Protein 3SNG (pdb70)

Foldseek 3Di:
DPLLLLLLLQVLLQVLADDLLLVVLQVLDDPVVVSRLSVCLCVLVVCCPPPVNVLLVQALAWADAPPPLFDDQQVIAADPVRHHLSYLLSLLVVLLVLLLCVQVDDPDPVRRNSVSLSSNSNSLSSLLQLLRLEHDVCSSFQVQWEAEVHHTDTLSCCSVPVLLQVCCVVPPVSDSVVVSVVLVVCCVPRDNVVCQVVLLPQDPSSSNSNVSNSVSSNCCVVQRPPPDHGHYYDYDVSSVVCSVVSSVSSNSSNSNSNSSSNVSSDD

Solvent-accessible surface area: 12814 Å² total; per-residue (Å²): 3,24,112,10,0,0,21,0,0,0,83,1,0,38,62,58,25,63,129,97,0,21,101,3,0,116,124,26,16,43,154,153,11,134,28,51,0,3,60,15,0,30,43,0,34,105,1,62,150,132,186,138,12,136,111,0,41,26,4,0,61,3,45,0,45,72,158,45,40,63,20,67,37,151,95,6,3,75,27,163,164,54,84,159,56,44,2,0,0,5,2,0,44,66,7,8,75,22,0,47,56,67,136,131,44,58,134,68,233,220,83,71,22,40,39,0,0,4,1,0,0,0,0,0,0,0,0,0,0,0,1,11,0,1,6,68,88,22,47,6,0,69,72,29,81,3,98,2,66,220,95,146,15,32,0,18,65,0,0,15,72,14,0,0,68,22,0,1,134,89,133,39,92,151,53,29,78,86,5,12,102,68,4,54,34,60,8,90,124,28,124,18,45,124,54,33,78,77,13,98,153,16,64,110,43,89,44,2,0,56,102,1,0,54,28,0,0,75,28,0,24,138,68,0,18,133,71,24,126,70,60,112,72,20,37,85,130,11,6,83,41,30,29,68,30,0,17,73,2,0,0,9,0,0,0,7,0,3,28,6,0,34,103,16,3,10,147

Radius of gyration: 17.81 Å; Cα contacts (8 Å, |Δi|>4): 423; chains: 1; bounding box: 47×35×49 Å

B-factor: mean 38.71, std 15.41, range [14.49, 93.36]

Organism: Solanum lycopersicum (NCBI:txid4081)

CATH classification: 1.10.575.10

Secondary structure (DSSP, 8-state):
--HHHHHHHHHHHHTT--HHHHHHHHHHS-GGGTT-GGGTTTHHHHHTTSGGGGGGGGGG---B-TTT----HHHH-B-TT--BT-SHHHHHHHHHHHHTTTTT----TT--HHHHHHHHHHHHHHHHSGGGG-BTTTTTTTT-EEEETTEEEEHHHIIIIIHHHHHHHHHHTT-HHHHHHHHHHHHHTSTTTTTHHHHH---SHHHHHHHHHHHHHHHIIIIISTT--TT-EE-HHHHHHHHHHHHHHHHHHHHHHHHHHHH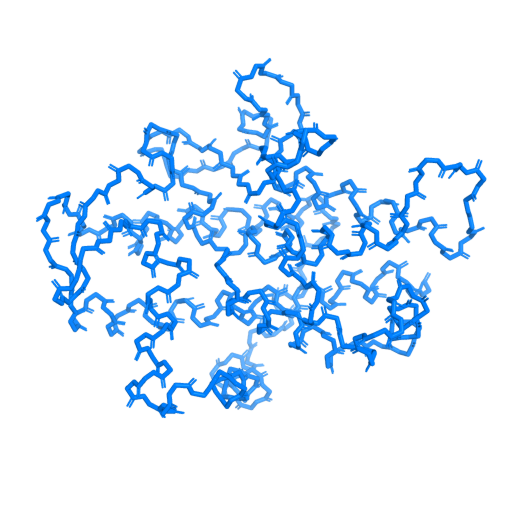HH--

InterPro domains:
  IPR003154 S1/P1 nuclease [PF02265] (26-290)
  IPR003154 S1/P1 nuclease [PTHR33146] (11-295)
  IPR003154 S1/P1 nuclease [cd11010] (26-290)
  IPR008947 Phospholipase C/P1 nuclease domain superfamily [G3DSA:1.10.575.10] (26-302)
  IPR008947 Phospholipase C/P1 nuclease domain superfamily [SSF48537] (26-288)

Structure (mmCIF, N/CA/C/O backbone):
data_3SNG
#
_entry.id   3SNG
#
_cell.length_a   101.031
_cell.length_b   101.031
_cell.length_c   71.529
_cell.angle_alpha   90.00
_cell.angle_beta   90.00
_cell.angle_gamma   120.00
#
_symmetry.space_group_name_H-M   'P 31 2 1'
#
loop_
_entity.id
_entity.type
_entity.pdbx_description
1 polymer nuclease
2 branched beta-D-mannopyranose-(1-4)-2-acetamido-2-deoxy-beta-D-glucopyranose-(1-4)-2-acetamido-2-deoxy-beta-D-glucopyranose
3 branched alpha-D-mannopyranose-(1-6)-beta-D-mannopyranose-(1-4)-2-acetamido-2-deoxy-beta-D-glucopyranose-(1-4)-2-acetamido-2-deoxy-beta-D-glucopyranose
4 non-polymer 'ZINC ION'
5 non-polymer 'SULFATE ION'
6 non-polymer 'CHLORIDE ION'
7 non-polymer 2-[BIS-(2-HYDROXY-ETHYL)-AMINO]-2-HYDROXYMETHYL-PROPANE-1,3-DIOL
8 water water
#
loop_
_atom_site.group_PDB
_atom_site.id
_atom_site.type_symbol
_atom_site.label_atom_id
_atom_site.label_alt_id
_atom_site.label_comp_id
_atom_site.label_asym_id
_atom_site.label_entity_id
_atom_site.label_seq_id
_atom_site.pdbx_P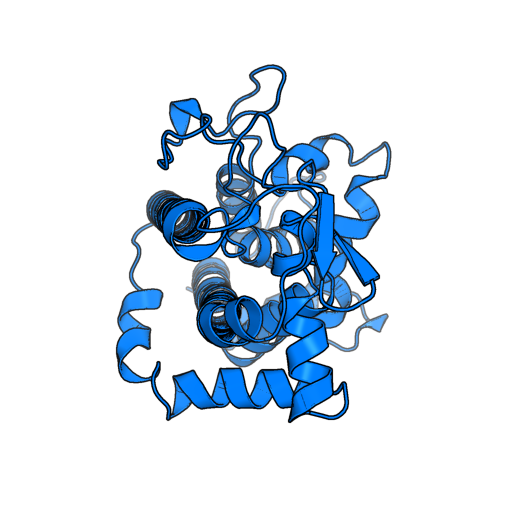DB_ins_code
_atom_site.Cartn_x
_atom_site.Cartn_y
_atom_site.Cartn_z
_atom_site.occupancy
_atom_site.B_iso_or_equiv
_atom_site.auth_seq_id
_atom_site.auth_comp_id
_atom_site.auth_asym_id
_atom_site.auth_atom_id
_atom_site.pdbx_PDB_model_num
ATOM 1 N N . TRP A 1 1 ? -35.171 -20.077 -9.922 1.00 22.45 26 TRP A N 1
ATOM 2 C CA . TRP A 1 1 ? -33.966 -20.913 -9.815 1.00 26.71 26 TRP A CA 1
ATOM 3 C C . TRP A 1 1 ? -34.323 -22.387 -9.939 1.00 28.64 26 TRP A C 1
ATOM 4 O O . TRP A 1 1 ? -35.468 -22.805 -9.689 1.00 23.06 26 TRP A O 1
ATOM 15 N N . SER A 1 2 ? -33.319 -23.171 -10.289 1.00 28.18 27 SER A N 1
ATOM 16 C CA . SER A 1 2 ? -33.382 -24.626 -10.086 1.00 29.37 27 SER A CA 1
ATOM 17 C C . SER A 1 2 ? -33.032 -24.909 -8.628 1.00 30.37 27 SER A C 1
ATOM 18 O O . SER A 1 2 ? -32.934 -23.991 -7.803 1.00 27.47 27 SER A O 1
ATOM 21 N N . LYS A 1 3 ? -32.849 -26.180 -8.310 1.00 30.02 28 LYS A N 1
ATOM 22 C CA . LYS A 1 3 ? -32.782 -26.632 -6.933 1.00 30.84 28 LYS A CA 1
ATOM 23 C C . LYS A 1 3 ? -31.745 -25.900 -6.105 1.00 25.86 28 LYS A C 1
ATOM 24 O O . LYS A 1 3 ? -32.048 -25.415 -4.994 1.00 29.99 28 LYS A O 1
ATOM 30 N N . GLU A 1 4 ? -30.541 -25.711 -6.645 1.00 28.74 29 GLU A N 1
ATOM 31 C CA . GLU A 1 4 ? -29.475 -25.147 -5.831 1.00 29.08 29 GLU A CA 1
ATOM 32 C C . GLU A 1 4 ? -29.750 -23.696 -5.381 1.00 27.35 29 GLU A C 1
ATOM 33 O O . GLU A 1 4 ? -29.489 -23.309 -4.230 1.00 26.42 29 GLU A O 1
ATOM 39 N N . GLY A 1 5 ? -30.254 -22.866 -6.275 1.00 28.50 30 GLY A N 1
ATOM 40 C CA . GLY A 1 5 ? -30.534 -21.473 -5.880 1.00 25.14 30 GLY A CA 1
ATOM 41 C C . GLY A 1 5 ? -31.572 -21.372 -4.773 1.00 20.14 30 GLY A C 1
ATOM 42 O O . GLY A 1 5 ? -31.457 -20.552 -3.882 1.00 26.07 30 GLY A O 1
ATOM 43 N N . HIS A 1 6 ? -32.606 -22.201 -4.859 1.00 23.29 31 HIS A N 1
ATOM 44 C CA . HIS A 1 6 ? -33.660 -22.238 -3.831 1.00 23.33 31 HIS A CA 1
ATOM 45 C C . HIS A 1 6 ? -33.136 -22.743 -2.500 1.00 24.71 31 HIS A C 1
ATOM 46 O O . HIS A 1 6 ? -33.444 -22.162 -1.432 1.00 23.29 31 HIS A O 1
ATOM 53 N N . VAL A 1 7 ? -32.327 -23.810 -2.550 1.00 28.40 32 VAL A N 1
ATOM 54 C CA . VAL A 1 7 ? -31.736 -24.371 -1.307 1.00 28.18 32 VAL A CA 1
ATOM 55 C C . VAL A 1 7 ? -30.885 -23.334 -0.639 1.00 25.12 32 VAL A C 1
ATOM 56 O O . VAL A 1 7 ? -31.044 -23.062 0.560 1.00 26.57 32 VAL A O 1
ATOM 60 N N . MET A 1 8 ? -30.063 -22.638 -1.413 1.00 28.21 33 MET A N 1
ATOM 61 C CA . MET A 1 8 ? -29.192 -21.628 -0.784 1.00 29.91 33 MET A CA 1
ATOM 62 C C . MET A 1 8 ? -29.984 -20.447 -0.246 1.00 30.12 33 MET A C 1
ATOM 63 O O . MET A 1 8 ? -29.710 -19.963 0.867 1.00 28.22 33 MET A O 1
ATOM 68 N N . THR A 1 9 ? -30.959 -19.986 -1.036 1.00 25.54 34 THR A N 1
ATOM 69 C CA . THR A 1 9 ? -31.819 -18.853 -0.627 1.00 26.70 34 THR A CA 1
ATOM 70 C C . THR A 1 9 ? -32.541 -19.161 0.691 1.00 24.71 34 THR A C 1
ATOM 71 O O . THR A 1 9 ? -32.549 -18.359 1.610 1.00 23.39 34 THR A O 1
ATOM 75 N N . CYS A 1 10 ? -33.108 -20.356 0.782 1.00 25.35 35 CYS A N 1
ATOM 76 C CA . CYS A 1 10 ? -33.795 -20.754 1.996 1.00 28.23 35 CYS A CA 1
ATOM 77 C C . CYS A 1 10 ? -32.930 -21.019 3.228 1.00 29.39 35 CYS A C 1
ATOM 78 O O . CYS A 1 10 ? -33.358 -20.696 4.341 1.00 27.96 35 CYS A O 1
ATOM 81 N N . ARG A 1 11 ? -31.745 -21.591 3.038 1.00 31.45 36 ARG A N 1
ATOM 82 C CA . ARG A 1 11 ? -30.791 -21.780 4.142 1.00 34.36 36 ARG A CA 1
ATOM 83 C C . ARG A 1 11 ? -30.277 -20.453 4.658 1.00 32.70 36 ARG A C 1
ATOM 84 O O . ARG A 1 11 ? -30.210 -20.251 5.847 1.00 31.91 36 ARG A O 1
ATOM 92 N N . ILE A 1 12 ? -29.904 -19.537 3.764 1.00 30.83 37 ILE A N 1
ATOM 93 C CA . ILE A 1 12 ? -29.565 -18.160 4.192 1.00 25.58 37 ILE A CA 1
ATOM 94 C C . ILE A 1 12 ? -30.697 -17.559 4.977 1.00 27.20 37 ILE A C 1
ATOM 95 O O . ILE A 1 12 ? -30.500 -17.013 6.067 1.00 27.79 37 ILE A O 1
ATOM 100 N N . ALA A 1 13 ? -31.925 -17.709 4.482 1.00 25.86 38 ALA A N 1
ATOM 101 C CA . ALA A 1 13 ? -33.060 -17.120 5.208 1.00 22.65 38 ALA A CA 1
ATOM 102 C C . ALA A 1 13 ? -33.260 -17.808 6.576 1.00 26.53 38 ALA A C 1
ATOM 103 O O . ALA A 1 13 ? -33.531 -17.147 7.603 1.00 24.34 38 ALA A O 1
ATOM 105 N N . GLN A 1 14 ? -33.149 -19.132 6.612 1.00 29.74 39 GLN A N 1
ATOM 106 C CA . GLN A 1 14 ? -33.481 -19.811 7.871 1.00 29.58 39 GLN A CA 1
ATOM 107 C C . GLN A 1 14 ? -32.484 -19.342 8.955 1.00 29.70 39 GLN A C 1
ATOM 108 O O . GLN A 1 14 ? -32.892 -19.015 10.048 1.00 33.26 39 GLN A O 1
ATOM 114 N N . GLY A 1 15 ? -31.216 -19.185 8.604 1.00 34.87 40 GLY A N 1
ATOM 115 C CA . GLY A 1 15 ? -30.195 -18.760 9.575 1.00 35.95 40 GLY A CA 1
ATOM 116 C C . GLY A 1 15 ? -30.331 -17.338 10.069 1.00 40.47 40 GLY A C 1
ATOM 117 O O . GLY A 1 15 ? -29.626 -16.931 10.983 1.00 45.51 40 GLY A O 1
ATOM 118 N N . LEU A 1 16 ? -31.235 -16.562 9.482 1.00 40.80 41 LEU A N 1
ATOM 119 C CA . LEU A 1 16 ? -31.410 -15.177 9.891 1.00 36.08 41 LEU A CA 1
ATOM 120 C C . LEU A 1 16 ? -32.752 -14.926 10.548 1.00 31.11 41 LEU A C 1
ATOM 121 O O . LEU A 1 16 ? -33.094 -13.787 10.792 1.00 31.44 41 LEU A O 1
ATOM 126 N N . LEU A 1 17 ? -33.514 -15.969 10.839 1.00 30.99 42 LEU A N 1
ATOM 127 C CA . LEU A 1 17 ? -34.838 -15.782 11.441 1.00 33.06 42 LEU A CA 1
ATOM 128 C C . LEU A 1 17 ? -34.702 -15.418 12.917 1.00 42.47 42 LEU A C 1
ATOM 129 O O . LEU A 1 17 ? -33.757 -15.849 13.576 1.00 38.20 42 LEU A O 1
ATOM 134 N N . ASN A 1 18 ? -35.650 -14.631 13.413 1.00 41.24 43 ASN A N 1
ATOM 135 C CA . ASN A 1 18 ? -35.765 -14.366 14.832 1.00 48.38 43 ASN A CA 1
ATOM 136 C C . ASN A 1 18 ? -36.457 -15.542 15.516 1.00 51.52 43 ASN A C 1
ATOM 137 O O . ASN A 1 18 ? -36.834 -16.523 14.854 1.00 41.67 43 ASN A O 1
ATOM 142 N N . ASP A 1 19 ? -36.616 -15.449 16.834 1.00 51.22 44 ASP A N 1
ATOM 143 C CA . ASP A 1 19 ? -37.145 -16.571 17.627 1.00 43.08 44 ASP A CA 1
ATOM 144 C C . ASP A 1 19 ? -38.577 -16.910 17.261 1.00 35.39 44 ASP A C 1
ATOM 145 O O . ASP A 1 19 ? -38.904 -18.059 17.111 1.00 37.34 44 ASP A O 1
ATOM 150 N N . GLU A 1 20 ? -39.456 -15.943 17.110 1.00 37.60 45 GLU A N 1
ATOM 151 C CA . GLU A 1 20 ? -40.826 -16.337 16.775 1.00 42.71 45 GLU A CA 1
ATOM 152 C C . GLU A 1 20 ? -40.940 -16.933 15.337 1.00 39.31 45 GLU A C 1
ATOM 153 O O . GLU A 1 20 ? -41.717 -17.863 15.112 1.00 38.59 45 GLU A O 1
ATOM 159 N N . ALA A 1 21 ? -40.146 -16.419 14.399 1.00 34.25 46 ALA A N 1
ATOM 160 C CA . ALA A 1 21 ? -40.132 -16.912 13.001 1.00 35.63 46 ALA A CA 1
ATOM 161 C C . ALA A 1 21 ? -39.583 -18.320 12.939 1.00 30.83 46 ALA A C 1
ATOM 162 O O . ALA A 1 21 ? -40.149 -19.201 12.294 1.00 29.48 46 ALA A O 1
ATOM 164 N N . ALA A 1 22 ? -38.462 -18.521 13.614 1.00 31.09 47 ALA A N 1
ATOM 165 C CA . ALA A 1 22 ? -37.818 -19.825 13.659 1.00 33.35 47 ALA A CA 1
ATOM 166 C C . ALA A 1 22 ? -38.772 -20.860 14.203 1.00 33.09 47 ALA A C 1
ATOM 167 O O . ALA A 1 22 ? -38.857 -21.971 13.681 1.00 29.81 47 ALA A O 1
ATOM 169 N N . HIS A 1 23 ? -39.501 -20.496 15.251 1.00 35.69 48 HIS A N 1
ATOM 170 C CA . HIS A 1 23 ? -40.393 -21.442 15.889 1.00 38.73 48 HIS A CA 1
ATOM 171 C C . HIS A 1 23 ? -41.571 -21.750 14.972 1.00 33.78 48 HIS A C 1
ATOM 172 O O . HIS A 1 23 ? -41.942 -22.903 14.841 1.00 32.99 48 HIS A O 1
ATOM 179 N N . ALA A 1 24 ? -42.154 -20.731 14.339 1.00 30.03 49 ALA A N 1
ATOM 180 C CA . ALA A 1 24 ? -43.316 -20.950 13.447 1.00 29.40 49 ALA A CA 1
ATOM 181 C C . ALA A 1 24 ? -42.906 -21.828 12.274 1.00 27.46 49 ALA A C 1
ATOM 182 O O . ALA A 1 24 ? -43.615 -22.778 11.901 1.00 27.34 49 ALA A O 1
ATOM 184 N N . VAL A 1 25 ? -41.745 -21.526 11.704 1.00 25.89 50 VAL A N 1
ATOM 185 C CA . VAL A 1 25 ? -41.269 -22.276 10.562 1.00 26.91 50 VAL A CA 1
ATOM 186 C C . VAL A 1 25 ? -41.114 -23.722 10.984 1.00 33.11 50 VAL A C 1
ATOM 187 O O . VAL A 1 25 ? -41.584 -24.617 10.279 1.00 30.44 50 VAL A O 1
ATOM 191 N N . LYS A 1 26 ? -40.538 -23.961 12.171 1.00 35.33 51 LYS A N 1
ATOM 192 C CA . LYS A 1 26 ? -40.431 -25.335 12.691 1.00 37.90 51 LYS A CA 1
ATOM 193 C C . LYS A 1 26 ? -41.774 -26.059 12.908 1.00 36.86 51 LYS A C 1
ATOM 194 O O . LYS A 1 26 ? -41.887 -27.267 12.621 1.00 30.62 51 LYS A O 1
ATOM 200 N N . MET A 1 27 ? -42.787 -25.346 13.391 1.00 28.95 52 MET A N 1
ATOM 201 C CA . MET A 1 27 ? -44.085 -25.985 13.632 1.00 28.65 52 MET A CA 1
ATOM 202 C C . MET A 1 27 ? -44.778 -26.333 12.301 1.00 28.39 52 MET A C 1
ATOM 203 O O . MET A 1 27 ? -45.516 -27.330 12.220 1.00 28.89 52 MET A O 1
ATOM 208 N N . LEU A 1 28 ? -44.498 -25.547 11.253 1.00 27.91 53 LEU A N 1
ATOM 209 C CA . LEU A 1 28 ? -45.156 -25.697 9.934 1.00 27.07 53 LEU A CA 1
ATOM 210 C C . LEU A 1 28 ? -44.569 -26.768 9.016 1.00 28.33 53 LEU A C 1
ATOM 211 O O . LEU A 1 28 ? -45.248 -27.242 8.117 1.00 30.69 53 LEU A O 1
ATOM 216 N N . LEU A 1 29 ? -43.332 -27.170 9.270 1.00 29.07 54 LEU A N 1
ATOM 217 C CA . LEU A 1 29 ? -42.642 -28.146 8.434 1.00 28.66 54 LEU A CA 1
ATOM 218 C C . LEU A 1 29 ? -42.960 -29.592 8.838 1.00 33.76 54 LEU A C 1
ATOM 219 O O . LEU A 1 29 ? -43.203 -29.866 10.028 1.00 31.56 54 LEU A O 1
ATOM 224 N N . PRO A 1 30 ? -42.979 -30.516 7.858 1.00 32.31 55 PRO A N 1
ATOM 225 C CA . PRO A 1 30 ? -43.163 -31.919 8.228 1.00 37.37 55 PRO A CA 1
ATOM 226 C C . PRO A 1 30 ? -41.933 -32.494 8.933 1.00 44.54 55 PRO A C 1
ATOM 227 O O . PRO A 1 30 ? -40.811 -32.004 8.780 1.00 37.00 55 PRO A O 1
ATOM 231 N N . GLU A 1 31 ? -42.152 -33.532 9.726 1.00 44.34 56 GLU A N 1
ATOM 232 C CA . GLU A 1 31 ? -41.089 -34.070 10.561 1.00 42.65 56 GLU A CA 1
ATOM 233 C C . GLU A 1 31 ? -39.942 -34.631 9.734 1.00 36.12 56 GLU A C 1
ATOM 234 O O . GLU A 1 31 ? -38.798 -34.555 10.156 1.00 37.16 56 GLU A O 1
ATOM 240 N N . TYR A 1 32 ? -40.222 -35.169 8.556 1.00 35.87 57 TYR A N 1
ATOM 241 C CA . TYR A 1 32 ? -39.159 -35.796 7.773 1.00 44.97 57 TYR A CA 1
ATOM 242 C C . TYR A 1 32 ? -37.997 -34.889 7.351 1.00 48.54 57 TYR A C 1
ATOM 243 O O . TYR A 1 32 ? -36.947 -35.410 7.011 1.00 50.91 57 TYR A O 1
ATOM 252 N N . VAL A 1 33 ? -38.155 -33.560 7.376 1.00 43.50 58 VAL A N 1
ATOM 253 C CA . VAL A 1 33 ? -37.068 -32.668 6.929 1.00 38.30 58 VAL A CA 1
ATOM 254 C C . VAL A 1 33 ? -36.258 -32.183 8.092 1.00 42.84 58 VAL A C 1
ATOM 255 O O . VAL A 1 33 ? -35.391 -31.325 7.927 1.00 46.03 58 VAL A O 1
ATOM 259 N N . ASN A 1 34 ? -36.551 -32.702 9.290 1.00 46.80 59 ASN A N 1
ATOM 260 C CA . ASN A 1 34 ? -35.769 -32.357 10.485 1.00 42.32 59 ASN A CA 1
ATOM 261 C C . ASN A 1 34 ? -35.533 -30.867 10.648 1.00 43.48 59 ASN A C 1
ATOM 262 O O . ASN A 1 34 ? -34.403 -30.436 10.907 1.00 40.09 59 ASN A O 1
ATOM 267 N N . GLY A 1 35 ? -36.597 -30.074 10.515 1.00 39.61 60 GLY A N 1
ATOM 268 C CA . GLY A 1 35 ? -36.516 -28.629 10.733 1.00 38.55 60 GLY A CA 1
ATOM 269 C C . GLY A 1 35 ? -35.868 -27.796 9.623 1.00 33.69 60 GLY A C 1
ATOM 270 O O . GLY A 1 35 ? -35.673 -26.598 9.791 1.00 37.98 60 GLY A O 1
ATOM 271 N N . ASP A 1 36 ? -35.544 -28.418 8.497 1.00 34.23 61 ASP A N 1
ATOM 272 C CA . ASP A 1 36 ? -34.782 -27.762 7.441 1.00 34.65 61 ASP A CA 1
ATOM 273 C C . ASP A 1 36 ? -35.703 -27.228 6.322 1.00 30.09 61 ASP A C 1
ATOM 274 O O . ASP A 1 36 ? -36.196 -27.984 5.489 1.00 27.36 61 ASP A O 1
ATOM 279 N N . LEU A 1 37 ? -35.942 -25.927 6.318 1.00 29.27 62 LEU A N 1
ATOM 280 C CA . LEU A 1 37 ? -36.811 -25.315 5.286 1.00 29.44 62 LEU A CA 1
ATOM 281 C C . LEU A 1 37 ? -36.291 -25.611 3.882 1.00 28.08 62 LEU A C 1
ATOM 282 O O . LEU A 1 37 ? -37.055 -25.926 2.951 1.00 29.92 62 LEU A O 1
ATOM 287 N N . SER A 1 38 ? -34.976 -25.529 3.737 1.00 30.33 63 SER A N 1
ATOM 288 C CA . SER A 1 38 ? -34.314 -25.678 2.443 1.00 32.83 63 SER A CA 1
ATOM 289 C C . SER A 1 38 ? -34.550 -27.044 1.800 1.00 37.54 63 SER A C 1
ATOM 290 O O . SER A 1 38 ? -34.399 -27.197 0.591 1.00 36.04 63 SER A O 1
ATOM 293 N N . ALA A 1 39 ? -34.920 -28.046 2.594 1.00 35.59 64 ALA A N 1
ATOM 294 C CA . ALA A 1 39 ? -35.196 -29.366 2.045 1.00 33.53 64 ALA A CA 1
ATOM 295 C C . ALA A 1 39 ? -36.544 -29.416 1.322 1.00 32.07 64 ALA A C 1
ATOM 296 O O . ALA A 1 39 ? -36.828 -30.388 0.628 1.00 30.28 64 ALA A O 1
ATOM 298 N N . LEU A 1 40 ? -37.383 -28.391 1.494 1.00 29.18 65 LEU A N 1
ATOM 299 C CA . LEU A 1 40 ? -38.696 -28.358 0.848 1.00 28.88 65 LEU A CA 1
ATOM 300 C C . LEU A 1 40 ? -38.918 -27.163 -0.113 1.00 28.10 65 LEU A C 1
ATOM 301 O O . LEU A 1 40 ? -39.963 -27.086 -0.754 1.00 27.37 65 LEU A O 1
ATOM 306 N N . CYS A 1 41 ? -37.929 -26.279 -0.244 1.00 30.49 66 CYS A N 1
ATOM 307 C CA . CYS A 1 41 ? -38.093 -25.028 -0.990 1.00 35.09 66 CYS A CA 1
ATOM 308 C C . CYS A 1 41 ? -38.226 -25.273 -2.486 1.00 32.59 66 CYS A C 1
ATOM 309 O O . CYS A 1 41 ? -38.667 -24.384 -3.232 1.00 34.60 66 CYS A O 1
ATOM 314 N N . VAL A 1 42 ? -37.903 -26.484 -2.919 1.00 25.57 67 VAL A N 1
ATOM 315 C CA . VAL A 1 42 ? -38.104 -26.885 -4.285 1.00 25.05 67 VAL A CA 1
ATOM 316 C C . VAL A 1 42 ? -39.524 -27.347 -4.524 1.00 24.94 67 VAL A C 1
ATOM 317 O O . VAL A 1 42 ? -39.936 -27.452 -5.665 1.00 24.93 67 VAL A O 1
ATOM 321 N N . TRP A 1 43 ? -40.295 -27.603 -3.455 1.00 25.01 68 TRP A N 1
ATOM 322 C CA . TRP A 1 43 ? -41.605 -28.244 -3.599 1.00 24.21 68 TRP A CA 1
ATOM 323 C C . TRP A 1 43 ? -42.519 -27.535 -4.631 1.00 21.91 68 TRP A C 1
ATOM 324 O O . TRP A 1 43 ? -43.173 -28.180 -5.447 1.00 21.38 68 TRP A O 1
ATOM 335 N N . PRO A 1 44 ? -42.509 -26.207 -4.673 1.00 20.54 69 PRO A N 1
ATOM 336 C CA . PRO A 1 44 ? -43.367 -25.629 -5.700 1.00 20.89 69 PRO A CA 1
ATOM 337 C C . PRO A 1 44 ? -42.999 -25.984 -7.164 1.00 21.15 69 PRO A C 1
ATOM 338 O O . PRO A 1 44 ? -43.874 -26.033 -8.016 1.00 23.42 69 PRO A O 1
ATOM 342 N N . ASP A 1 45 ? -41.728 -26.222 -7.456 1.00 21.10 70 ASP A N 1
ATOM 343 C CA . ASP A 1 45 ? -41.328 -26.690 -8.773 1.00 24.07 70 ASP A CA 1
ATOM 344 C C . ASP A 1 45 ? -41.774 -28.145 -9.092 1.00 29.04 70 ASP A C 1
ATOM 345 O O . ASP A 1 45 ? -41.856 -28.537 -10.256 1.00 30.54 70 ASP A O 1
ATOM 350 N N . GLN A 1 46 ? -42.059 -28.925 -8.059 1.00 27.03 71 GLN A N 1
ATOM 351 C CA . GLN A 1 46 ? -42.514 -30.290 -8.204 1.00 29.17 71 GLN A CA 1
ATOM 352 C C . GLN A 1 46 ? -43.996 -30.221 -8.483 1.00 31.70 71 GLN A C 1
ATOM 353 O O . GLN A 1 46 ? -44.455 -30.729 -9.487 1.00 31.78 71 GLN A O 1
ATOM 359 N N . VAL A 1 47 ? -44.750 -29.477 -7.668 1.00 29.77 72 VAL A N 1
ATOM 360 C CA . VAL A 1 47 ? -46.199 -29.527 -7.786 1.00 27.59 72 VAL A CA 1
ATOM 361 C C . VAL A 1 47 ? -46.763 -28.620 -8.863 1.00 28.79 72 VAL A C 1
ATOM 362 O O . VAL A 1 47 ? -47.940 -28.728 -9.195 1.00 27.90 72 VAL A O 1
ATOM 366 N N . ARG A 1 48 ? -45.970 -27.729 -9.437 1.00 23.99 73 ARG A N 1
ATOM 367 C CA . ARG A 1 48 ? -46.520 -26.927 -10.531 1.00 27.49 73 ARG A CA 1
ATOM 368 C C . ARG A 1 48 ? -47.013 -27.784 -11.721 1.00 27.54 73 ARG A C 1
ATOM 369 O O . ARG A 1 48 ? -47.828 -27.339 -12.523 1.00 28.44 73 ARG A O 1
ATOM 377 N N . HIS A 1 49 ? -46.522 -29.009 -11.823 1.00 26.43 74 HIS A N 1
ATOM 378 C CA . HIS A 1 49 ? -46.960 -29.936 -12.878 1.00 31.12 74 HIS A CA 1
ATOM 379 C C . HIS A 1 49 ? -48.224 -30.716 -12.563 1.00 35.15 74 HIS A C 1
ATOM 380 O O . HIS A 1 49 ? -48.775 -31.375 -13.447 1.00 32.37 74 HIS A O 1
ATOM 387 N N . TRP A 1 50 ? -48.701 -30.630 -11.321 1.00 32.21 75 TRP A N 1
ATOM 388 C CA . TRP A 1 50 ? -49.877 -31.382 -10.895 1.00 31.77 75 TRP A CA 1
ATOM 389 C C . TRP A 1 50 ? -51.141 -30.664 -11.275 1.00 35.39 75 TRP A C 1
ATOM 390 O O . TRP A 1 50 ? -51.262 -29.426 -11.158 1.00 33.40 75 TRP A O 1
ATOM 401 N N . TYR A 1 51 ? -52.125 -31.449 -11.676 1.00 34.26 76 TYR A N 1
ATOM 402 C CA . TYR A 1 51 ? -53.369 -30.903 -12.158 1.00 35.13 76 TYR A CA 1
ATOM 403 C C . TYR A 1 51 ? -54.036 -30.009 -11.124 1.00 33.08 76 TYR A C 1
ATOM 404 O O . TYR A 1 51 ? -54.584 -28.949 -11.462 1.00 39.89 76 TYR A O 1
ATOM 413 N N . LYS A 1 52 ? -54.005 -30.421 -9.871 1.00 32.19 77 LYS A N 1
ATOM 414 C CA . LYS A 1 52 ? -54.630 -29.601 -8.851 1.00 39.22 77 LYS A CA 1
ATOM 415 C C . LYS A 1 52 ? -53.877 -28.269 -8.603 1.00 32.51 77 LYS A C 1
ATOM 416 O O . LYS A 1 52 ? -54.470 -27.318 -8.166 1.00 32.80 77 LYS A O 1
ATOM 422 N N . TYR A 1 53 ? -52.608 -28.176 -8.955 1.00 29.27 78 TYR A N 1
ATOM 423 C CA . TYR A 1 53 ? -51.855 -26.934 -8.744 1.00 29.10 78 TYR A CA 1
ATOM 424 C C . TYR A 1 53 ? -51.507 -26.195 -10.038 1.00 30.71 78 TYR A C 1
ATOM 425 O O . TYR A 1 53 ? -50.519 -25.452 -10.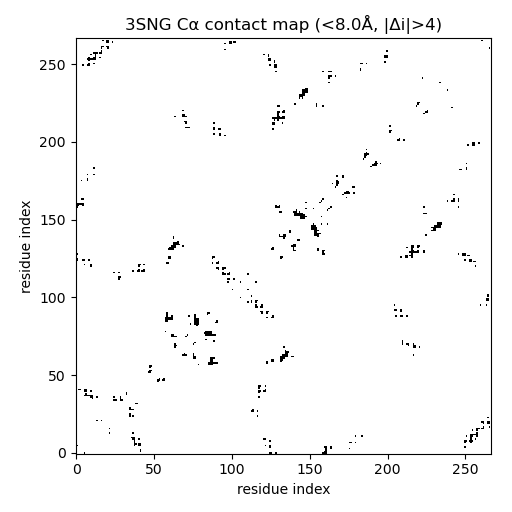091 1.00 32.69 78 TYR A O 1
ATOM 434 N N . LYS A 1 54 ? -52.341 -26.363 -11.066 1.00 32.27 79 LYS A N 1
ATOM 435 C CA . LYS A 1 54 ? -52.126 -25.743 -12.359 1.00 34.84 79 LYS A CA 1
ATOM 436 C C . LYS A 1 54 ? -52.204 -24.239 -12.225 1.00 32.31 79 LYS A C 1
ATOM 437 O O . LYS A 1 54 ? -51.439 -23.520 -12.858 1.00 30.62 79 LYS A O 1
ATOM 443 N N . TRP A 1 55 ? -53.076 -23.755 -11.346 1.00 26.90 80 TRP A N 1
ATOM 444 C CA . TRP A 1 55 ? -53.077 -22.350 -11.024 1.00 27.69 80 TRP A CA 1
ATOM 445 C C . TRP A 1 55 ? -51.718 -21.790 -10.597 1.00 25.20 80 TRP A C 1
ATOM 446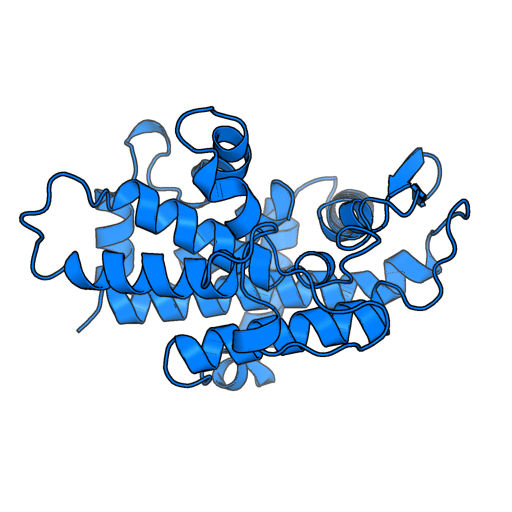 O O . TRP A 1 55 ? -51.511 -20.584 -10.704 1.00 25.48 80 TRP A O 1
ATOM 457 N N . THR A 1 56 ? -50.783 -22.626 -10.141 1.00 25.11 81 THR A N 1
ATOM 458 C CA . THR A 1 56 ? -49.480 -22.104 -9.670 1.00 22.90 81 THR A CA 1
ATOM 459 C C . THR A 1 56 ? -48.449 -21.823 -10.737 1.00 22.74 81 THR A C 1
ATOM 460 O O . THR A 1 56 ? -47.426 -21.173 -10.459 1.00 23.10 81 THR A O 1
ATOM 464 N N . SER A 1 57 ? -48.662 -22.337 -11.944 1.00 22.67 82 SER A N 1
ATOM 465 C CA . SER A 1 57 ? -47.652 -22.241 -12.980 1.00 24.00 82 SER A CA 1
ATOM 466 C C . SER A 1 57 ? -47.277 -20.785 -13.334 1.00 25.18 82 SER A C 1
ATOM 467 O O . SER A 1 57 ? -46.112 -20.436 -13.335 1.00 25.03 82 SER A O 1
ATOM 472 N N . PRO A 1 58 ? -48.266 -19.921 -13.553 1.00 24.31 83 PRO A N 1
ATOM 473 C CA . PRO A 1 58 ? -47.865 -18.543 -13.841 1.00 24.67 83 PRO A CA 1
ATOM 474 C C . PRO A 1 58 ? -47.191 -17.819 -12.671 1.00 22.26 83 PRO A C 1
ATOM 475 O O . PRO A 1 58 ? -46.576 -16.784 -12.872 1.00 19.81 83 PRO A O 1
ATOM 479 N N . LEU A 1 59 ? -47.294 -18.359 -11.464 1.00 20.46 84 LEU A N 1
ATOM 480 C CA . LEU A 1 59 ? -46.807 -17.639 -10.299 1.00 17.42 84 LEU A CA 1
ATOM 481 C C . LEU A 1 59 ? -45.280 -17.672 -10.118 1.00 20.10 84 LEU A C 1
ATOM 482 O O . LEU A 1 59 ? -44.763 -17.042 -9.182 1.00 20.95 84 LEU A O 1
ATOM 487 N N . HIS A 1 60 ? -44.558 -18.413 -10.955 1.00 19.33 85 HIS A N 1
ATOM 488 C CA . HIS A 1 60 ? -43.087 -18.479 -10.811 1.00 19.90 85 HIS A CA 1
ATOM 489 C C . HIS A 1 60 ? -42.300 -17.349 -11.489 1.00 20.95 85 HIS A C 1
ATOM 490 O O . HIS A 1 60 ? -41.062 -17.218 -11.280 1.00 20.51 85 HIS A O 1
ATOM 497 N N . PHE A 1 61 ? -42.974 -16.530 -12.297 1.00 20.49 86 PHE A N 1
ATOM 498 C CA . PHE A 1 61 ? -42.261 -15.588 -13.158 1.00 21.00 86 PHE A CA 1
ATOM 499 C C . PHE A 1 61 ? -43.099 -14.360 -13.470 1.00 21.80 86 PHE A C 1
ATOM 500 O O . PHE A 1 61 ? -44.225 -14.245 -13.030 1.00 22.82 86 PHE A O 1
ATOM 508 N N . ILE A 1 62 ? -42.508 -13.415 -14.182 1.00 23.47 87 ILE A N 1
ATOM 509 C CA . ILE A 1 62 ? -43.261 -12.290 -14.733 1.00 22.93 87 ILE A CA 1
ATOM 510 C C . ILE A 1 62 ? -42.861 -12.167 -16.192 1.00 23.47 87 ILE A C 1
ATOM 511 O O . ILE A 1 62 ? -41.680 -12.163 -16.507 1.00 18.84 87 ILE A O 1
ATOM 516 N N . ASP A 1 63 ? -43.832 -12.036 -17.084 1.00 28.32 88 ASP A N 1
ATOM 517 C CA . ASP A 1 63 ? -43.540 -11.713 -18.490 1.00 29.31 88 ASP A CA 1
ATOM 518 C C . ASP A 1 63 ? -43.583 -10.171 -18.652 1.00 29.81 88 ASP A C 1
ATOM 519 O O . ASP A 1 63 ? -44.644 -9.589 -18.504 1.00 29.46 88 ASP A O 1
ATOM 524 N N . THR A 1 64 ? -42.461 -9.549 -18.982 1.00 26.48 89 THR A N 1
ATOM 525 C CA . THR A 1 64 ? -42.413 -8.134 -19.292 1.00 27.11 89 THR A CA 1
ATOM 526 C C . THR A 1 64 ? -42.254 -7.950 -20.819 1.00 31.29 89 THR A C 1
ATOM 527 O O . THR A 1 64 ? -41.795 -8.877 -21.513 1.00 30.74 89 THR A O 1
ATOM 531 N N . PRO A 1 65 ? -42.646 -6.774 -21.353 1.00 33.87 90 PRO A N 1
ATOM 532 C CA . PRO A 1 65 ? -42.684 -6.622 -22.838 1.00 34.21 90 PRO A CA 1
ATOM 533 C C . PRO A 1 65 ? -41.330 -6.729 -23.483 1.00 31.39 90 PRO A C 1
ATOM 534 O O . PRO A 1 65 ? -40.325 -6.199 -22.961 1.00 30.44 90 PRO A O 1
ATOM 538 N N . ASP A 1 66 ? -41.296 -7.409 -24.628 1.00 34.44 91 ASP A N 1
ATOM 539 C CA . ASP A 1 66 ? -40.050 -7.601 -25.375 1.00 36.39 91 ASP A CA 1
ATOM 540 C C . ASP A 1 66 ? -39.299 -6.290 -25.518 1.00 36.03 91 ASP A C 1
ATOM 541 O O . ASP A 1 66 ? -39.877 -5.281 -25.859 1.00 39.97 91 ASP A O 1
ATOM 546 N N . LYS A 1 67 ? -38.015 -6.334 -25.217 1.00 35.59 92 LYS A N 1
ATOM 547 C CA . LYS A 1 67 ? -37.068 -5.239 -25.380 1.00 42.59 92 LYS A CA 1
ATOM 548 C C . LYS A 1 67 ? -37.351 -3.933 -24.612 1.00 41.15 92 LYS A C 1
ATOM 549 O O . LYS A 1 67 ? -36.559 -3.003 -24.708 1.00 43.47 92 LYS A O 1
ATOM 560 N N . ALA A 1 68 ? -38.404 -3.900 -23.798 1.00 37.20 93 ALA A N 1
ATOM 561 C CA . ALA A 1 68 ? -38.764 -2.694 -23.042 1.00 35.35 93 ALA A CA 1
ATOM 562 C C . ALA A 1 68 ? -37.868 -2.477 -21.808 1.00 35.02 93 ALA A C 1
ATOM 563 O O . ALA A 1 68 ? -37.583 -1.334 -21.411 1.00 29.53 93 ALA A O 1
ATOM 565 N N . CYS A 1 69 ? -37.437 -3.583 -21.199 1.00 31.93 94 CYS A N 1
ATOM 566 C CA . CYS A 1 69 ? -36.601 -3.569 -20.010 1.00 28.89 94 CYS A CA 1
ATOM 567 C C . CYS A 1 69 ? -37.228 -2.776 -18.870 1.00 24.06 94 CYS A C 1
ATOM 568 O O . CYS A 1 69 ? -36.556 -2.054 -18.158 1.00 25.77 94 CYS A O 1
ATOM 573 N N . ASN A 1 70 ? -38.514 -2.959 -18.652 1.00 23.00 95 ASN A N 1
ATOM 574 C CA . ASN A 1 70 ? -39.115 -2.438 -17.427 1.00 21.42 95 ASN A CA 1
ATOM 575 C C . ASN A 1 70 ? -40.304 -3.251 -17.032 1.00 19.16 95 ASN A C 1
ATOM 576 O O . ASN A 1 70 ? -40.877 -3.985 -17.842 1.00 22.31 95 ASN A O 1
ATOM 581 N N . PHE A 1 71 ? -40.667 -3.103 -15.775 1.00 19.20 96 PHE A N 1
ATOM 582 C CA . PHE A 1 71 ? -41.775 -3.793 -15.134 1.00 19.13 96 PHE A CA 1
ATOM 583 C C . PHE A 1 71 ? -42.797 -2.793 -14.622 1.00 19.48 96 PHE A C 1
ATOM 584 O O . PHE A 1 71 ? -42.429 -1.774 -14.023 1.00 18.75 96 PHE A O 1
ATOM 592 N N . ASP A 1 72 ? -44.077 -3.095 -14.835 1.00 21.65 97 ASP A N 1
ATOM 593 C CA . ASP A 1 72 ? -45.191 -2.360 -14.240 1.00 20.70 97 ASP A CA 1
ATOM 594 C C . ASP A 1 72 ? -46.206 -3.382 -13.789 1.00 22.20 97 ASP A C 1
ATOM 595 O O . ASP A 1 72 ? -46.658 -4.218 -14.594 1.00 23.58 97 ASP A O 1
ATOM 600 N N . TYR A 1 73 ? -46.587 -3.318 -12.521 1.00 21.63 98 TYR A N 1
ATOM 601 C CA . TYR A 1 73 ? -47.397 -4.360 -11.933 1.00 22.73 98 TYR A CA 1
ATOM 602 C C . TYR A 1 73 ? -48.727 -4.520 -12.698 1.00 25.17 98 TYR A C 1
ATOM 603 O O . TYR A 1 73 ? -49.078 -5.612 -13.141 1.00 22.63 98 TYR A O 1
ATOM 612 N N . GLU A 1 74 ? -49.441 -3.430 -12.901 1.00 27.68 99 GLU A N 1
ATOM 613 C CA . GLU A 1 74 ? -50.754 -3.510 -13.540 1.00 31.13 99 GLU A CA 1
ATOM 614 C C . GLU A 1 74 ? -50.620 -4.049 -14.950 1.00 27.74 99 GLU A C 1
ATOM 615 O O . GLU A 1 74 ? -51.375 -4.911 -15.352 1.00 25.42 99 GLU A O 1
ATOM 621 N N . ARG A 1 75 ? -49.633 -3.590 -15.697 1.00 23.83 100 ARG A N 1
ATOM 622 C CA . ARG A 1 75 ? -49.516 -4.064 -17.077 1.00 23.78 100 ARG A CA 1
ATOM 623 C C . ARG A 1 75 ? -49.083 -5.522 -17.179 1.00 25.35 100 ARG A C 1
ATOM 624 O O . ARG A 1 75 ? -49.502 -6.210 -18.102 1.00 25.79 100 ARG A O 1
ATOM 632 N N . ASP A 1 76 ? -48.130 -5.934 -16.332 1.00 24.41 101 ASP A N 1
ATOM 633 C CA . ASP A 1 76 ? -47.417 -7.208 -16.507 1.00 24.61 101 ASP A CA 1
ATOM 634 C C . ASP A 1 76 ? -47.839 -8.382 -15.592 1.00 25.22 101 ASP A C 1
ATOM 635 O O . ASP A 1 76 ? -47.609 -9.551 -15.930 1.00 24.72 101 ASP A O 1
ATOM 640 N N . CYS A 1 77 ? -48.426 -8.096 -14.448 1.00 25.66 102 CYS A N 1
ATOM 641 C CA . CYS A 1 77 ? -48.651 -9.135 -13.454 1.00 27.23 102 CYS A CA 1
ATOM 642 C C . CYS A 1 77 ? -50.032 -9.691 -13.664 1.00 25.23 102 CYS A C 1
ATOM 643 O O . CYS A 1 77 ? -50.978 -9.278 -13.018 1.00 27.01 102 CYS A O 1
ATOM 646 N N . HIS A 1 78 ? -50.105 -10.645 -14.570 1.00 24.90 103 HIS A N 1
ATOM 647 C CA . HIS A 1 78 ? -51.337 -11.309 -14.946 1.00 28.03 103 HIS A CA 1
ATOM 648 C C . HIS A 1 78 ? -50.917 -12.550 -15.738 1.00 25.10 103 HIS A C 1
ATOM 649 O O . HIS A 1 78 ? -49.805 -12.609 -16.280 1.00 23.53 103 HIS A O 1
ATOM 656 N N . ASP A 1 79 ? -51.762 -13.566 -15.768 1.00 26.14 104 ASP A N 1
ATOM 657 C CA . ASP A 1 79 ? -51.410 -14.778 -16.487 1.00 30.37 104 ASP A CA 1
ATOM 658 C C . ASP A 1 79 ? -51.769 -14.547 -17.961 1.00 35.20 104 ASP A C 1
ATOM 659 O O . ASP A 1 79 ? -52.248 -13.471 -18.308 1.00 29.34 104 ASP A O 1
ATOM 664 N N . GLN A 1 80 ? -51.558 -15.549 -18.808 1.00 36.30 105 GLN A N 1
ATOM 665 C CA . GLN A 1 80 ? -51.775 -15.406 -20.268 1.00 45.09 105 GLN A CA 1
ATOM 666 C C . GLN A 1 80 ? -53.222 -15.177 -20.704 1.00 41.08 105 GLN A C 1
ATOM 667 O O . GLN A 1 80 ? -53.456 -14.782 -21.834 1.00 44.45 105 GLN A O 1
ATOM 673 N N . HIS A 1 81 ? -54.181 -15.431 -19.828 1.00 37.65 106 HIS A N 1
ATOM 674 C CA . HIS A 1 81 ? -55.583 -15.105 -20.110 1.00 46.27 106 HIS A CA 1
ATOM 675 C C . HIS A 1 81 ? -56.064 -13.873 -19.341 1.00 46.34 106 HIS A C 1
ATOM 676 O O . HIS A 1 81 ? -57.255 -13.711 -19.071 1.00 43.70 106 HIS A O 1
ATOM 683 N N . GLY A 1 82 ? -55.130 -13.005 -18.977 1.00 41.92 107 GLY A N 1
ATOM 684 C CA . GLY A 1 82 ? -55.474 -11.724 -18.376 1.00 36.12 107 GLY A CA 1
ATOM 685 C C . GLY A 1 82 ? -55.933 -11.718 -16.934 1.00 36.64 107 GLY A C 1
ATOM 686 O O . GLY A 1 82 ? -56.398 -10.687 -16.459 1.00 37.28 107 GLY A O 1
ATOM 687 N N . VAL A 1 83 ? -55.810 -12.830 -16.214 1.00 31.98 108 VAL A N 1
ATOM 688 C CA . VAL A 1 83 ? -56.238 -12.840 -14.817 1.00 33.91 108 VAL A CA 1
ATOM 689 C C . VAL A 1 83 ? -55.179 -12.119 -13.966 1.00 33.60 108 VAL A C 1
ATOM 690 O O . VAL A 1 83 ? -54.001 -12.514 -13.946 1.00 27.98 108 VAL A O 1
ATOM 694 N N . LYS A 1 84 ? -55.602 -11.055 -13.283 1.00 33.20 109 LYS A N 1
ATOM 695 C CA . LYS A 1 84 ? -54.671 -10.207 -12.511 1.00 34.97 109 LYS A CA 1
ATOM 696 C C . LYS A 1 84 ? -54.040 -10.922 -11.313 1.00 28.83 109 LYS A C 1
ATOM 697 O O . LYS A 1 84 ? -54.589 -11.861 -10.771 1.00 27.99 109 LYS A O 1
ATOM 703 N N . ASP A 1 85 ? -52.867 -10.422 -10.935 1.00 29.83 110 ASP A N 1
ATOM 704 C CA . ASP A 1 85 ? -52.049 -10.833 -9.794 1.00 26.27 110 ASP A CA 1
ATOM 705 C C . ASP A 1 85 ? -51.378 -12.135 -10.025 1.00 24.66 110 ASP A C 1
ATOM 706 O O . ASP A 1 85 ? -50.527 -12.503 -9.227 1.00 23.58 110 ASP A O 1
ATOM 711 N N . MET A 1 86 ? -51.676 -12.812 -11.128 1.00 24.46 111 MET A N 1
ATOM 712 C CA . MET A 1 86 ? -51.100 -14.142 -11.347 1.00 25.52 111 MET A CA 1
ATOM 713 C C . MET A 1 86 ? -49.694 -14.042 -11.953 1.00 25.60 111 MET A C 1
ATOM 714 O O . MET A 1 86 ? -49.447 -14.329 -13.175 1.00 24.39 111 MET A O 1
ATOM 719 N N . CYS A 1 87 ? -48.779 -13.573 -11.100 1.00 22.95 112 CYS A N 1
ATOM 720 C CA . CYS A 1 87 ? -47.349 -13.599 -11.370 1.00 21.30 112 CYS A CA 1
ATOM 721 C C . CYS A 1 87 ? -46.589 -13.670 -10.038 1.00 19.49 112 CYS A C 1
ATOM 722 O O . CYS A 1 87 ? -47.194 -13.576 -8.965 1.00 20.61 112 CYS A O 1
ATOM 725 N N . VAL A 1 88 ? -45.275 -13.795 -10.098 1.00 17.74 113 VAL A N 1
ATOM 726 C CA . VAL A 1 88 ? -44.477 -14.049 -8.884 1.00 19.30 113 VAL A CA 1
ATOM 727 C C . VAL A 1 88 ? -44.607 -12.883 -7.890 1.00 18.91 113 VAL A C 1
ATOM 728 O O . VAL A 1 88 ? -44.698 -13.106 -6.666 1.00 19.88 113 VAL A O 1
ATOM 732 N N . ALA A 1 89 ? -44.790 -11.659 -8.383 1.00 17.62 114 ALA A N 1
ATOM 733 C CA . ALA A 1 89 ? -44.972 -10.500 -7.451 1.00 20.35 114 ALA A CA 1
ATOM 734 C C . ALA A 1 89 ? -46.317 -10.581 -6.733 1.00 19.71 114 ALA A C 1
ATOM 735 O O . ALA A 1 89 ? -46.411 -10.319 -5.543 1.00 21.79 114 ALA A O 1
ATOM 737 N N . GLY A 1 90 ? -47.366 -10.936 -7.468 1.00 19.06 115 GLY A N 1
ATOM 738 C CA . GLY A 1 90 ? -48.655 -11.127 -6.864 1.00 19.83 115 GLY A CA 1
ATOM 739 C C . GLY A 1 90 ? -48.665 -12.290 -5.869 1.00 18.77 115 GLY A C 1
ATOM 740 O O . GLY A 1 90 ? -49.268 -12.191 -4.787 1.00 21.33 115 GLY A O 1
ATOM 741 N N . ALA A 1 91 ? -48.000 -13.371 -6.226 1.00 15.35 116 ALA A N 1
ATOM 742 C CA . ALA A 1 91 ? -47.930 -14.537 -5.347 1.00 18.19 116 ALA A CA 1
ATOM 743 C C . ALA A 1 91 ? -47.259 -14.212 -4.008 1.00 17.37 116 ALA A C 1
ATOM 744 O O . ALA A 1 91 ? -47.751 -14.633 -2.944 1.00 19.66 116 ALA A O 1
ATOM 746 N N . ILE A 1 92 ? -46.149 -13.492 -4.054 1.00 18.68 117 ILE A N 1
ATOM 747 C CA . ILE A 1 92 ? -45.443 -13.075 -2.813 1.00 18.60 117 ILE A CA 1
ATOM 748 C C . ILE A 1 92 ? -46.382 -12.283 -1.925 1.00 19.44 117 ILE A C 1
ATOM 749 O O . ILE A 1 92 ? -46.477 -12.562 -0.742 1.00 19.40 117 ILE A O 1
ATOM 754 N N . GLN A 1 93 ? -47.134 -11.358 -2.498 1.00 18.07 118 GLN A N 1
ATOM 755 C CA . GLN A 1 93 ? -48.110 -10.635 -1.696 1.00 20.35 118 GLN A CA 1
ATOM 756 C C . GLN A 1 93 ? -49.170 -11.571 -1.084 1.00 19.73 118 GLN A C 1
ATOM 757 O O . GLN A 1 93 ? -49.530 -11.436 0.066 1.00 17.93 118 GLN A O 1
ATOM 763 N N . ASN A 1 94 ? -49.692 -12.468 -1.896 1.00 20.86 119 ASN A N 1
ATOM 764 C CA . ASN A 1 94 ? -50.750 -13.382 -1.490 1.00 18.55 119 ASN A CA 1
ATOM 765 C C . ASN A 1 94 ? -50.304 -14.215 -0.314 1.00 20.07 119 ASN A C 1
ATOM 766 O O . ASN A 1 94 ? -50.974 -14.272 0.716 1.00 20.27 119 ASN A O 1
ATOM 771 N N . PHE A 1 95 ? -49.159 -14.863 -0.431 1.00 19.64 120 PHE A N 1
ATOM 772 C CA . PHE A 1 95 ? -48.767 -15.794 0.633 1.00 20.76 120 PHE A CA 1
ATOM 773 C C . PHE A 1 95 ? -48.228 -15.071 1.856 1.00 23.24 120 PHE A C 1
ATOM 774 O O . PHE A 1 95 ? -48.344 -15.580 2.984 1.00 19.16 120 PHE A O 1
ATOM 782 N N . THR A 1 96 ? -47.662 -13.876 1.662 1.00 19.60 121 THR A N 1
ATOM 783 C CA . THR A 1 96 ? -47.275 -13.070 2.826 1.00 19.93 121 THR A CA 1
ATOM 784 C C . THR A 1 96 ? -48.534 -12.698 3.641 1.00 21.56 121 THR A C 1
ATOM 785 O O . THR A 1 96 ? -48.545 -12.827 4.867 1.00 20.59 121 THR A O 1
ATOM 789 N N . THR A 1 97 ? -49.584 -12.270 2.954 1.00 21.76 122 THR A N 1
ATOM 790 C CA . THR A 1 97 ? -50.839 -11.909 3.600 1.00 26.24 122 THR A CA 1
ATOM 791 C C . THR A 1 97 ? -51.442 -13.152 4.266 1.00 27.40 122 THR A C 1
ATOM 792 O O . THR A 1 97 ? -51.918 -13.075 5.401 1.00 23.32 122 THR A O 1
ATOM 796 N N . GLN A 1 98 ? -51.423 -14.297 3.581 1.00 24.02 123 GLN A N 1
ATOM 797 C CA . GLN A 1 98 ? -51.872 -15.518 4.248 1.00 24.55 123 GLN A CA 1
ATOM 798 C C . GLN A 1 98 ? -51.084 -15.847 5.543 1.00 24.21 123 GLN A C 1
ATOM 799 O O . GLN A 1 98 ? -51.685 -16.124 6.587 1.00 24.18 123 GLN A O 1
ATOM 805 N N . LEU A 1 99 ? -49.757 -15.810 5.506 1.00 23.31 124 LEU A N 1
ATOM 806 C CA . LEU A 1 99 ? -48.993 -16.093 6.714 1.00 24.74 124 LEU A CA 1
ATOM 807 C C . LEU A 1 99 ? -49.172 -15.077 7.853 1.00 30.59 124 LEU A C 1
ATOM 808 O O . LEU A 1 99 ? -48.941 -15.387 9.024 1.00 31.29 124 LEU A O 1
ATOM 813 N N . SER A 1 100 ? -49.587 -13.867 7.521 1.00 27.90 125 SER A N 1
ATOM 814 C CA . SER A 1 100 ? -49.838 -12.873 8.549 1.00 31.73 125 SER A CA 1
ATOM 815 C C . SER A 1 100 ? -51.112 -13.193 9.360 1.00 32.90 125 SER A C 1
ATOM 816 O O . SER A 1 100 ? -51.366 -12.542 10.350 1.00 33.29 125 SER A O 1
ATOM 819 N N . HIS A 1 101 ? -51.925 -14.145 8.921 1.00 34.34 126 HIS A N 1
ATOM 820 C CA . HIS A 1 101 ? -53.044 -14.648 9.741 1.00 42.58 126 HIS A CA 1
ATOM 821 C C . HIS A 1 101 ? -52.653 -15.827 10.668 1.00 43.14 126 HIS A C 1
ATOM 822 O O . HIS A 1 101 ? -53.452 -16.264 11.489 1.00 48.94 126 HIS A O 1
ATOM 829 N N . TYR A 1 102 ? -51.433 -16.330 10.544 1.00 43.34 127 TYR A N 1
ATOM 830 C CA . TYR A 1 102 ? -50.997 -17.484 11.328 1.00 46.79 127 TYR A CA 1
ATOM 831 C C . TYR A 1 102 ? -50.989 -17.174 12.829 1.00 49.75 127 TYR A C 1
ATOM 832 O O . TYR A 1 102 ? -51.467 -17.978 13.619 1.00 44.11 127 TYR A O 1
ATOM 841 N N . ARG A 1 103 ? -50.440 -16.019 13.199 1.00 47.82 128 ARG A N 1
ATOM 842 C CA . ARG A 1 103 ? -50.385 -15.581 14.600 1.00 58.06 128 ARG A CA 1
ATOM 843 C C . ARG A 1 103 ? -51.747 -15.669 15.268 1.00 45.93 128 ARG A C 1
ATOM 844 O O . ARG A 1 103 ? -51.896 -16.382 16.255 1.00 42.53 128 ARG A O 1
ATOM 852 N N . GLU A 1 104 ? -52.724 -14.963 14.698 1.00 45.41 129 GLU A N 1
ATOM 853 C CA . GLU A 1 104 ? -54.088 -14.863 15.253 1.00 49.66 129 GLU A CA 1
ATOM 854 C C . GLU A 1 104 ? -54.977 -16.090 14.979 1.00 46.83 129 GLU A C 1
ATOM 855 O O . GLU A 1 104 ? -56.051 -16.225 15.559 1.00 47.61 129 GLU A O 1
ATOM 861 N N . GLY A 1 105 ? -54.531 -16.986 14.105 1.00 44.49 130 GLY A N 1
ATOM 862 C CA . GLY A 1 105 ? -55.297 -18.202 13.803 1.00 42.66 130 GLY A CA 1
ATOM 863 C C . GLY A 1 105 ? -56.288 -17.901 12.703 1.00 40.82 130 GLY A C 1
ATOM 864 O O . GLY A 1 105 ? -56.716 -16.750 12.530 1.00 45.44 130 GLY A O 1
ATOM 865 N N . THR A 1 106 ? -56.631 -18.933 11.948 1.00 40.22 131 THR A N 1
ATOM 866 C CA . THR A 1 106 ? -57.586 -18.824 10.852 1.00 53.99 131 THR A CA 1
ATOM 867 C C . THR A 1 106 ? -58.651 -19.892 10.992 1.00 63.05 131 THR A C 1
ATOM 868 O O . THR A 1 106 ? -58.327 -21.075 11.190 1.00 73.01 131 THR A O 1
ATOM 872 N N . SER A 1 107 ? -59.914 -19.466 10.872 1.00 66.14 132 SER A N 1
ATOM 873 C CA . SER A 1 107 ? -61.048 -20.381 10.720 1.00 64.09 132 SER A CA 1
ATOM 874 C C . SER A 1 107 ? -61.424 -20.552 9.236 1.00 73.13 132 SER A C 1
ATOM 875 O O . SER A 1 107 ? -62.610 -20.528 8.877 1.00 70.43 132 SER A O 1
ATOM 878 N N . ASP A 1 108 ? -60.408 -20.717 8.386 1.00 68.13 133 ASP A N 1
ATOM 879 C CA . ASP A 1 108 ? -60.610 -21.036 6.978 1.00 65.54 133 ASP A CA 1
ATOM 880 C C . ASP A 1 108 ? -59.902 -22.339 6.695 1.00 59.70 133 ASP A C 1
ATOM 881 O O . ASP A 1 108 ? -58.654 -22.395 6.646 1.00 61.84 133 ASP A O 1
ATOM 886 N N . ARG A 1 109 ? -60.718 -23.376 6.533 1.00 50.65 134 ARG A N 1
ATOM 887 C CA . ARG A 1 109 ? -60.299 -24.672 5.993 1.00 50.07 134 ARG A CA 1
ATOM 888 C C . ARG A 1 109 ? -59.223 -24.554 4.972 1.00 44.18 134 ARG A C 1
ATOM 889 O O . ARG A 1 109 ? -58.140 -25.147 5.096 1.00 45.05 134 ARG A O 1
ATOM 897 N N . ARG A 1 110 ? -59.524 -23.759 3.955 1.00 41.83 135 ARG A N 1
ATOM 898 C CA . ARG A 1 110 ? -58.759 -23.827 2.734 1.00 52.24 135 ARG A CA 1
ATOM 899 C C . ARG A 1 110 ? -57.364 -23.150 2.740 1.00 54.34 135 ARG A C 1
ATOM 900 O O . ARG A 1 110 ? -56.527 -23.537 1.916 1.00 52.09 135 ARG A O 1
ATOM 908 N N . TYR A 1 111 ? -57.100 -22.200 3.665 1.00 44.18 136 TYR A N 1
ATOM 909 C CA . TYR A 1 111 ? -55.747 -21.589 3.808 1.00 41.11 136 TYR A CA 1
ATOM 910 C C . TYR A 1 111 ? -54.806 -22.611 4.434 1.00 40.72 136 TYR A C 1
ATOM 911 O O . TYR A 1 111 ? -54.931 -22.881 5.611 1.00 53.28 136 TYR A O 1
ATOM 920 N N . ASN A 1 112 ? -53.851 -23.154 3.684 1.00 32.53 137 ASN A N 1
ATOM 921 C CA . ASN A 1 112 ? -52.820 -24.026 4.253 1.00 27.23 137 ASN A CA 1
ATOM 922 C C . ASN A 1 112 ? -51.473 -23.271 4.473 1.00 31.86 137 ASN A C 1
ATOM 923 O O . ASN A 1 112 ? -50.774 -22.841 3.509 1.00 29.53 137 ASN A O 1
ATOM 928 N N . MET A 1 113 ? -51.072 -23.166 5.733 1.00 24.00 138 MET A N 1
ATOM 929 C CA . MET A 1 113 ? -49.910 -22.355 6.084 1.00 26.50 138 MET A CA 1
ATOM 930 C C . MET A 1 113 ? -48.585 -23.011 5.726 1.00 24.29 138 MET A C 1
ATOM 931 O O . MET A 1 113 ? -47.584 -22.326 5.440 1.00 21.98 138 MET A O 1
ATOM 936 N N . THR A 1 114 ? -48.546 -24.328 5.746 1.00 21.33 139 THR A N 1
ATOM 937 C CA . THR A 1 114 ? -47.354 -25.000 5.269 1.00 21.39 139 THR A CA 1
ATOM 938 C C . THR A 1 114 ? -47.119 -24.606 3.815 1.00 20.32 139 THR A C 1
ATOM 939 O O . THR A 1 114 ? -46.023 -24.196 3.453 1.00 20.90 139 THR A O 1
ATOM 943 N N . GLU A 1 115 ? -48.165 -24.689 2.993 1.00 23.62 140 GLU A N 1
ATOM 944 C CA . GLU A 1 115 ? -48.027 -24.354 1.565 1.00 21.62 140 GLU A CA 1
ATOM 945 C C . GLU A 1 115 ? -47.707 -22.872 1.381 1.00 21.84 140 GLU A C 1
ATOM 946 O O . GLU A 1 115 ? -46.851 -22.540 0.569 1.00 21.04 140 GLU A O 1
ATOM 952 N N . ALA A 1 116 ? -48.326 -22.007 2.189 1.00 19.36 141 ALA A N 1
ATOM 953 C CA . ALA A 1 116 ? -48.030 -20.586 2.114 1.00 21.28 141 ALA A CA 1
ATOM 954 C C . ALA A 1 116 ? -46.577 -20.348 2.363 1.00 21.10 141 ALA A C 1
ATOM 955 O O . ALA A 1 116 ? -45.959 -19.570 1.625 1.00 20.70 141 ALA A O 1
ATOM 957 N N . LEU A 1 117 ? -46.021 -21.012 3.380 1.00 20.01 142 LEU A N 1
ATOM 958 C CA . LEU A 1 117 ? -44.605 -20.855 3.719 1.00 18.92 142 LEU A CA 1
ATOM 959 C C . LEU A 1 117 ? -43.679 -21.305 2.568 1.00 20.79 142 LEU A C 1
ATOM 960 O O . LEU A 1 117 ? -42.661 -20.645 2.271 1.00 20.55 142 LEU A O 1
ATOM 965 N N . LEU A 1 118 ? -43.987 -22.468 1.992 1.00 19.84 143 LEU A N 1
ATOM 966 C CA . LEU A 1 118 ? -43.143 -23.060 0.949 1.00 17.43 143 LEU A CA 1
ATOM 967 C C . LEU A 1 118 ? -43.262 -22.224 -0.357 1.00 19.04 143 LEU A C 1
ATOM 968 O O . LEU A 1 118 ? -42.272 -21.936 -1.029 1.00 19.69 143 LEU A O 1
ATOM 973 N N . PHE A 1 119 ? -44.475 -21.840 -0.712 1.00 17.38 144 PHE A N 1
ATOM 974 C CA . PHE A 1 119 ? -44.658 -20.972 -1.872 1.00 18.28 144 PHE A CA 1
ATOM 975 C C . PHE A 1 119 ? -43.949 -19.632 -1.669 1.00 20.27 144 PHE A C 1
ATOM 976 O O . PHE A 1 119 ? -43.225 -19.154 -2.550 1.00 21.54 144 PHE A O 1
ATOM 984 N N . LEU A 1 120 ? -44.204 -18.969 -0.543 1.00 20.79 145 LEU A N 1
ATOM 985 C CA . LEU A 1 120 ? -43.522 -17.706 -0.258 1.00 19.61 145 LEU A CA 1
ATOM 986 C C . LEU A 1 120 ? -42.011 -17.826 -0.340 1.00 20.09 145 LEU A C 1
ATOM 987 O O . LEU A 1 120 ? -41.347 -16.977 -0.965 1.00 19.88 145 LEU A O 1
ATOM 992 N N . SER A 1 121 ? -41.456 -18.872 0.279 1.00 18.80 146 SER A N 1
ATOM 993 C CA . SER A 1 121 ? -40.018 -19.060 0.315 1.00 21.01 146 SER A CA 1
ATOM 994 C C . SER A 1 121 ? -39.452 -19.313 -1.089 1.00 20.75 146 SER A C 1
ATOM 995 O O . SER A 1 121 ? -38.435 -18.742 -1.487 1.00 23.47 146 SER A O 1
ATOM 998 N N . HIS A 1 122 ? -40.130 -20.142 -1.848 1.00 18.43 147 HIS A N 1
ATOM 999 C CA . HIS A 1 122 ? -39.730 -20.413 -3.207 1.00 19.06 147 HIS A CA 1
ATOM 1000 C C . HIS A 1 122 ? -39.857 -19.155 -4.092 1.00 21.03 147 HIS A C 1
ATOM 1001 O O . HIS A 1 122 ? -38.952 -18.816 -4.839 1.00 20.35 147 HIS A O 1
ATOM 1008 N N . PHE A 1 123 ? -40.997 -18.494 -4.030 1.00 19.99 148 PHE A N 1
ATOM 1009 C CA . PHE A 1 123 ? -41.241 -17.351 -4.931 1.00 19.10 148 PHE A CA 1
ATOM 1010 C C . PHE A 1 123 ? -40.321 -16.173 -4.621 1.00 20.01 148 PHE A C 1
ATOM 1011 O O . PHE A 1 123 ? -39.934 -15.459 -5.526 1.00 18.45 148 PHE A O 1
ATOM 1019 N N . MET A 1 124 ? -39.927 -16.014 -3.369 1.00 19.47 149 MET A N 1
ATOM 1020 C CA . MET A 1 124 ? -38.940 -14.980 -3.013 1.00 22.26 149 MET A CA 1
ATOM 1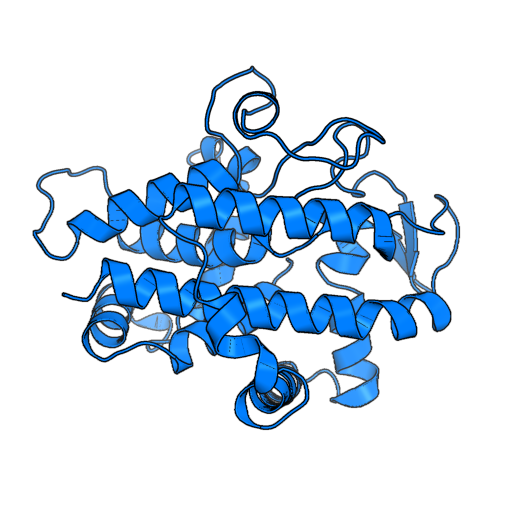021 C C . MET A 1 124 ? -37.624 -15.232 -3.721 1.00 21.86 149 MET A C 1
ATOM 1022 O O . MET A 1 124 ? -36.943 -14.288 -4.172 1.00 23.77 149 MET A O 1
ATOM 1027 N N . GLY A 1 125 ? -37.314 -16.509 -3.912 1.00 21.94 150 GLY A N 1
ATOM 1028 C CA . GLY A 1 125 ? -36.178 -16.910 -4.727 1.00 21.87 150 GLY A CA 1
ATOM 1029 C C . GLY A 1 125 ? -36.439 -16.580 -6.188 1.00 22.53 150 GLY A C 1
ATOM 1030 O O . GLY A 1 125 ? -35.640 -15.925 -6.818 1.00 19.85 150 GLY A O 1
ATOM 1031 N N . ASP A 1 126 ? -37.583 -17.009 -6.715 1.00 20.14 151 ASP A N 1
ATOM 1032 C CA . ASP A 1 126 ? -37.858 -16.803 -8.125 1.00 21.36 151 ASP A CA 1
ATOM 1033 C C . ASP A 1 126 ? -37.828 -15.313 -8.534 1.00 21.56 151 ASP A C 1
ATOM 1034 O O . ASP A 1 126 ? -37.290 -14.986 -9.583 1.00 20.16 151 ASP A O 1
ATOM 1039 N N . ILE A 1 127 ? -38.397 -14.419 -7.725 1.00 21.39 152 ILE A N 1
ATOM 1040 C CA . ILE A 1 127 ? -38.477 -13.026 -8.128 1.00 20.63 152 ILE A CA 1
ATOM 1041 C C . ILE A 1 127 ? -37.083 -12.413 -8.230 1.00 20.68 152 ILE A C 1
ATOM 1042 O O . ILE A 1 127 ? -36.896 -11.474 -8.949 1.00 21.01 152 ILE A O 1
ATOM 1047 N N . HIS A 1 128 ? -36.137 -12.978 -7.503 1.00 20.11 153 HIS A N 1
ATOM 1048 C CA . HIS A 1 128 ? -34.735 -12.562 -7.513 1.00 19.23 153 HIS A CA 1
ATOM 1049 C C . HIS A 1 128 ? -33.901 -13.157 -8.643 1.00 20.52 153 HIS A C 1
ATOM 1050 O O . HIS A 1 128 ? -32.801 -12.677 -8.880 1.00 24.76 153 HIS A O 1
ATOM 1057 N N . GLN A 1 129 ? -34.397 -14.191 -9.328 1.00 23.07 154 GLN A N 1
ATOM 1058 C CA . GLN A 1 129 ? -33.700 -14.772 -10.492 1.00 21.78 154 GLN A CA 1
ATOM 1059 C C . GLN A 1 129 ? -33.999 -13.874 -11.693 1.00 23.09 154 GLN A C 1
ATOM 1060 O O . GLN A 1 129 ? -35.139 -13.809 -12.158 1.00 24.32 154 GLN A O 1
ATOM 1066 N N . PRO A 1 130 ? -32.985 -13.165 -12.210 1.00 23.06 155 PRO A N 1
ATOM 1067 C CA . PRO A 1 130 ? -33.299 -12.161 -13.237 1.00 21.31 155 PRO A CA 1
ATOM 1068 C C . PRO A 1 130 ? -34.105 -12.700 -14.407 1.00 23.16 155 PRO A C 1
ATOM 1069 O O . PRO A 1 130 ? -35.066 -12.055 -14.828 1.00 24.02 155 PRO A O 1
ATOM 1073 N N . MET A 1 131 ? -33.762 -13.880 -14.927 1.00 22.91 156 MET A N 1
ATOM 1074 C CA . MET A 1 131 ? -34.516 -14.407 -16.080 1.00 24.56 156 MET A CA 1
ATOM 1075 C C . MET A 1 131 ? -35.930 -14.880 -15.762 1.00 26.09 156 MET A C 1
ATOM 1076 O O . MET A 1 131 ? -36.684 -15.174 -16.690 1.00 26.23 156 MET A O 1
ATOM 1081 N N . HIS A 1 132 ? -36.319 -14.884 -14.477 1.00 24.72 157 HIS A N 1
ATOM 1082 C CA . HIS A 1 132 ? -37.736 -15.033 -14.108 1.00 22.90 157 HIS A CA 1
ATOM 1083 C C . HIS A 1 132 ? -38.572 -13.750 -14.293 1.00 25.32 157 HIS A C 1
ATOM 1084 O O . HIS A 1 132 ? -39.799 -13.790 -14.138 1.00 24.49 157 HIS A O 1
ATOM 1091 N N . VAL A 1 133 ? -37.909 -12.637 -14.609 1.00 23.20 158 VAL A N 1
ATOM 1092 C CA . VAL A 1 133 ? -38.572 -11.397 -14.914 1.00 24.11 158 VAL A CA 1
ATOM 1093 C C . VAL A 1 133 ? -37.972 -10.877 -16.261 1.00 30.90 158 VAL A C 1
ATOM 1094 O O . VAL A 1 133 ? -37.441 -9.767 -16.325 1.00 33.60 158 VAL A O 1
ATOM 1098 N N . GLY A 1 134 ? -38.030 -11.709 -17.301 1.00 27.06 159 GLY A N 1
ATOM 1099 C CA . GLY A 1 134 ? -37.503 -11.372 -18.626 1.00 27.48 159 GLY A CA 1
ATOM 1100 C C . GLY A 1 134 ? -38.596 -11.091 -19.642 1.00 28.27 159 GLY A C 1
ATOM 1101 O O . GLY A 1 134 ? -39.762 -10.815 -19.287 1.00 25.85 159 GLY A O 1
ATOM 11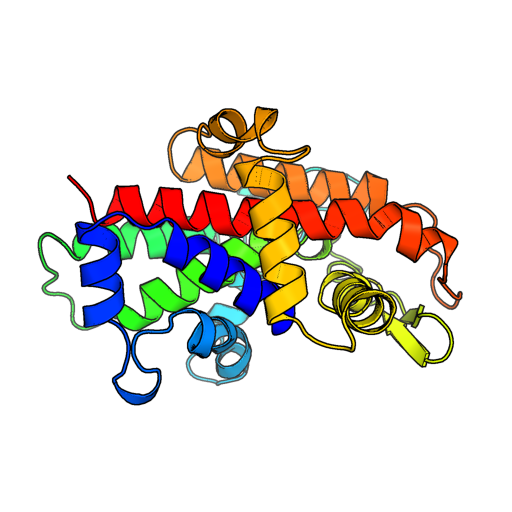02 N N . PHE A 1 135 ? -38.236 -11.189 -20.922 1.00 28.41 160 PHE A N 1
ATOM 1103 C CA . PHE A 1 135 ? -39.195 -10.907 -22.003 1.00 30.02 160 PHE A CA 1
ATOM 1104 C C . PHE A 1 135 ? -40.250 -11.991 -22.225 1.00 30.06 160 PHE A C 1
ATOM 1105 O O . PHE A 1 135 ? -40.033 -13.164 -22.022 1.00 36.29 160 PHE A O 1
ATOM 1113 N N . THR A 1 136 ? -41.396 -11.566 -22.680 1.00 32.15 161 THR A N 1
ATOM 1114 C CA . THR A 1 136 ? -42.497 -12.454 -22.969 1.00 35.50 161 THR A CA 1
ATOM 1115 C C . THR A 1 136 ? -42.247 -13.429 -24.135 1.00 38.28 161 THR A C 1
ATOM 1116 O O . THR A 1 136 ? -42.453 -14.623 -23.981 1.00 36.01 161 THR A O 1
ATOM 1120 N N . SER A 1 137 ? -41.825 -12.946 -25.298 1.00 33.96 162 SER A N 1
ATOM 1121 C CA . SER A 1 137 ? -41.800 -13.852 -26.474 1.00 41.27 162 SER A CA 1
ATOM 1122 C C . SER A 1 137 ? -40.754 -14.954 -26.357 1.00 36.80 162 SER A C 1
ATOM 1123 O O . SER A 1 137 ? -40.979 -16.036 -26.849 1.00 48.80 162 SER A O 1
ATOM 1128 N N . ASP A 1 138 ? -39.643 -14.699 -25.676 1.00 39.62 163 ASP A N 1
ATOM 1129 C CA . ASP A 1 138 ? -38.648 -15.747 -25.438 1.00 35.50 163 ASP A CA 1
ATOM 1130 C C . ASP A 1 138 ? -38.798 -16.512 -24.078 1.00 36.28 163 ASP A C 1
ATOM 1131 O O . ASP A 1 138 ? -37.907 -17.287 -23.695 1.00 32.18 163 ASP A O 1
ATOM 1136 N N . ALA A 1 139 ? -39.932 -16.339 -23.392 1.00 33.55 164 ALA A N 1
ATOM 1137 C CA . ALA A 1 139 ? -40.161 -16.967 -22.085 1.00 35.81 164 ALA A CA 1
ATOM 1138 C C . ALA A 1 139 ? -38.979 -16.815 -21.133 1.00 34.11 164 ALA A C 1
ATOM 1139 O O . ALA A 1 139 ? -38.456 -17.801 -20.586 1.00 28.28 164 ALA A O 1
ATOM 1141 N N . GLY A 1 140 ? -38.554 -15.580 -20.910 1.00 31.00 165 GLY A N 1
ATOM 1142 C CA . GLY A 1 140 ? -37.458 -15.338 -19.959 1.00 28.82 165 GLY A CA 1
ATOM 1143 C C . GLY A 1 140 ? -36.192 -16.080 -20.349 1.00 31.90 165 GLY A C 1
ATOM 1144 O O . GLY A 1 140 ? -35.406 -16.537 -19.493 1.00 28.60 165 GLY A O 1
ATOM 1145 N N . GLY A 1 141 ? -35.985 -16.203 -21.656 1.00 32.72 166 GLY A N 1
ATOM 1146 C CA . GLY A 1 141 ? -34.795 -16.838 -22.164 1.00 35.81 166 GLY A CA 1
ATOM 1147 C C . GLY A 1 141 ? -34.878 -18.353 -22.304 1.00 34.64 166 GLY A C 1
ATOM 1148 O O . GLY A 1 141 ? -33.900 -18.963 -22.706 1.00 41.23 166 GLY A O 1
ATOM 1149 N N . ASN A 1 142 ? -36.020 -18.957 -21.969 1.00 33.29 167 ASN A N 1
ATOM 1150 C CA . ASN A 1 142 ? -36.237 -20.389 -22.172 1.00 34.75 167 ASN A CA 1
ATOM 1151 C C . ASN A 1 142 ? -36.239 -20.780 -23.643 1.00 37.63 167 ASN A C 1
ATOM 1152 O O . ASN A 1 142 ? -35.960 -21.927 -23.967 1.00 34.31 167 ASN A O 1
ATOM 1157 N N . SER A 1 143 ? -36.603 -19.858 -24.524 1.00 39.60 168 SER A N 1
ATOM 1158 C CA . SER A 1 143 ? -36.645 -20.161 -25.959 1.00 45.31 168 SER A CA 1
ATOM 1159 C C . SER A 1 143 ? -35.348 -19.832 -26.646 1.00 43.08 168 SER A C 1
ATOM 1160 O O . SER A 1 143 ? -35.262 -19.946 -27.864 1.00 43.70 168 SER A O 1
ATOM 1163 N N . ILE A 1 144 ? -34.352 -19.380 -25.894 1.00 41.89 169 ILE A N 1
ATOM 1164 C CA . ILE A 1 144 ? -33.082 -19.016 -26.504 1.00 41.46 169 ILE A CA 1
ATOM 1165 C C . ILE A 1 144 ? -32.090 -20.164 -26.326 1.00 45.35 169 ILE A C 1
ATOM 1166 O O . ILE A 1 144 ? -31.373 -20.227 -25.334 1.00 41.98 169 ILE A O 1
ATOM 1171 N N . ASP A 1 145 ? -32.045 -21.062 -27.313 1.00 48.57 170 ASP A N 1
ATOM 1172 C CA . ASP A 1 145 ? -31.125 -22.206 -27.284 1.00 44.88 170 ASP A CA 1
ATOM 1173 C C . ASP A 1 145 ? -29.701 -21.745 -27.491 1.00 46.32 170 ASP A C 1
ATOM 1174 O O . ASP A 1 145 ? -29.438 -20.761 -28.175 1.00 51.31 170 ASP A O 1
ATOM 1179 N N . LEU A 1 146 ? -28.776 -22.448 -26.868 1.00 46.79 171 LEU A N 1
ATOM 1180 C CA . LEU A 1 146 ? -27.382 -22.061 -26.923 1.00 45.58 171 LEU A CA 1
ATOM 1181 C C . LEU A 1 146 ? -26.572 -23.224 -26.395 1.00 43.23 171 LEU A C 1
ATOM 1182 O O . LEU A 1 146 ? -27.064 -24.360 -26.311 1.00 49.13 171 LEU A O 1
ATOM 1187 N N . ARG A 1 147 ? -25.331 -22.951 -26.057 1.00 44.76 172 ARG A N 1
ATOM 1188 C CA . ARG A 1 147 ? -24.478 -23.949 -25.519 1.00 51.32 172 ARG A CA 1
ATOM 1189 C C . ARG A 1 147 ? -23.712 -23.300 -24.419 1.00 43.31 172 ARG A C 1
ATOM 1190 O O . ARG A 1 147 ? -23.239 -22.178 -24.559 1.00 43.86 172 ARG A O 1
ATOM 1198 N N . TRP A 1 148 ? -23.566 -24.039 -23.331 1.00 40.33 173 TRP A N 1
ATOM 1199 C CA . TRP A 1 148 ? -22.876 -23.576 -22.164 1.00 42.85 173 TRP A CA 1
ATOM 1200 C C . TRP A 1 148 ? -21.644 -24.478 -22.042 1.00 44.84 173 TRP A C 1
ATOM 1201 O O . TRP A 1 148 ? -21.775 -25.692 -21.827 1.00 43.98 173 TRP A O 1
ATOM 1212 N N . PHE A 1 149 ? -20.469 -23.875 -22.186 1.00 48.79 174 PHE A N 1
ATOM 1213 C CA . PHE A 1 149 ? -19.226 -24.612 -22.456 1.00 56.34 174 PHE A CA 1
ATOM 1214 C C . PHE A 1 149 ? -19.556 -25.709 -23.459 1.00 56.42 174 PHE A C 1
ATOM 1215 O O . PHE A 1 149 ? -20.179 -25.413 -24.470 1.00 51.88 174 PHE A O 1
ATOM 1223 N N . ARG A 1 150 ? -19.228 -26.967 -23.182 1.00 66.80 175 ARG A N 1
ATOM 1224 C CA . ARG A 1 150 ? -19.431 -28.021 -24.191 1.00 71.50 175 ARG A CA 1
ATOM 1225 C C . ARG A 1 150 ? -20.908 -28.369 -24.458 1.00 71.50 175 ARG A C 1
ATOM 1226 O O . ARG A 1 150 ? -21.308 -28.533 -25.614 1.00 79.60 175 ARG A O 1
ATOM 1234 N N . HIS A 1 151 ? -21.721 -28.456 -23.410 1.00 73.36 176 HIS A N 1
ATOM 1235 C CA . HIS A 1 151 ? -23.079 -29.007 -23.548 1.00 71.44 176 HIS A CA 1
ATOM 1236 C C . HIS A 1 151 ? -24.143 -27.976 -23.916 1.00 62.26 176 HIS A C 1
ATOM 1237 O O . HIS A 1 151 ? -23.984 -26.788 -23.663 1.00 69.29 176 HIS A O 1
ATOM 1244 N N . LYS A 1 152 ? -25.229 -28.475 -24.498 1.00 57.29 177 LYS A N 1
ATOM 1245 C CA . LYS A 1 152 ? -26.388 -27.684 -24.925 1.00 54.56 177 LYS A CA 1
ATOM 1246 C C . LYS A 1 152 ? -27.216 -27.174 -23.732 1.00 52.84 177 LYS A C 1
ATOM 1247 O O . LYS A 1 152 ? -27.304 -27.836 -22.698 1.00 46.64 177 LYS A O 1
ATOM 1253 N N . SER A 1 153 ? -27.836 -26.005 -23.894 1.00 50.37 178 SER A N 1
ATOM 1254 C CA . SER A 1 153 ? -28.573 -25.357 -22.808 1.00 42.54 178 SER A CA 1
ATOM 1255 C C . SER A 1 153 ? -29.551 -24.319 -23.351 1.00 40.45 178 SER A C 1
ATOM 1256 O O . SER A 1 153 ? -29.869 -24.319 -24.542 1.00 46.83 178 SER A O 1
ATOM 1259 N N . ASN A 1 154 ? -30.080 -23.473 -22.466 1.00 38.48 179 ASN A N 1
ATOM 1260 C CA . ASN A 1 154 ? -30.784 -22.261 -22.871 1.00 33.72 179 ASN A CA 1
ATOM 1261 C C . ASN A 1 154 ? -30.468 -21.138 -21.903 1.00 36.26 179 ASN A C 1
ATOM 1262 O O . ASN A 1 154 ? -29.950 -21.380 -20.802 1.00 41.77 179 ASN A O 1
ATOM 1267 N N . LEU A 1 155 ? -30.728 -19.902 -22.316 1.00 31.88 180 LEU A N 1
ATOM 1268 C CA . LEU A 1 155 ? -30.318 -18.766 -21.507 1.00 30.53 180 LEU A CA 1
ATOM 1269 C C . LEU A 1 155 ? -30.986 -18.761 -20.120 1.00 26.21 180 LEU A C 1
ATOM 1270 O O . LEU A 1 155 ? -30.345 -18.415 -19.133 1.00 28.14 180 LEU A O 1
ATOM 1275 N N . HIS A 1 156 ? -32.273 -19.083 -20.059 1.00 27.01 181 HIS A N 1
ATOM 1276 C CA . HIS A 1 156 ? -32.953 -19.198 -18.741 1.00 28.68 181 HIS A CA 1
ATOM 1277 C C . HIS A 1 156 ? -32.217 -20.149 -17.805 1.00 29.35 181 HIS A C 1
ATOM 1278 O O . HIS A 1 156 ? -31.935 -19.819 -16.622 1.00 30.46 181 HIS A O 1
ATOM 1285 N N . HIS A 1 157 ? -31.863 -21.314 -18.349 1.00 31.68 182 HIS A N 1
ATOM 1286 C CA . HIS A 1 157 ? -31.207 -22.364 -17.575 1.00 30.51 182 HIS A CA 1
ATOM 1287 C C . HIS A 1 157 ? -29.826 -22.001 -17.148 1.00 30.40 182 HIS A C 1
ATOM 1288 O O . HIS A 1 157 ? -29.336 -22.468 -16.115 1.00 31.37 182 HIS A O 1
ATOM 1295 N N . VAL A 1 158 ? -29.173 -21.129 -17.920 1.00 30.83 183 VAL A N 1
ATOM 1296 C CA . VAL A 1 158 ? -27.844 -20.696 -17.545 1.00 30.30 183 VAL A CA 1
ATOM 1297 C C . VAL A 1 158 ? -27.926 -19.964 -16.236 1.00 30.07 183 VAL A C 1
ATOM 1298 O O . VAL A 1 158 ? -27.052 -20.102 -15.394 1.00 30.37 183 VAL A O 1
ATOM 1302 N N . TRP A 1 159 ? -28.996 -19.182 -16.061 1.00 29.63 184 TRP A N 1
ATOM 1303 C CA . TRP A 1 159 ? -29.190 -18.379 -14.836 1.00 28.55 184 TRP A CA 1
ATOM 1304 C C . TRP A 1 159 ? -29.853 -19.215 -13.722 1.00 25.15 184 TRP A C 1
ATOM 1305 O O . TRP A 1 159 ? -29.511 -19.074 -12.558 1.00 29.39 184 TRP A O 1
ATOM 1316 N N . ASP A 1 160 ? -30.788 -20.088 -14.083 1.00 27.24 185 ASP A N 1
ATOM 1317 C CA . ASP A 1 160 ? -31.444 -20.965 -13.079 1.00 28.55 185 ASP A CA 1
ATOM 1318 C C . ASP A 1 160 ? -30.450 -21.911 -12.426 1.00 33.43 185 ASP A C 1
ATOM 1319 O O . ASP A 1 160 ? -30.590 -22.222 -11.250 1.00 29.76 185 ASP A O 1
ATOM 1324 N N . ARG A 1 161 ? -29.451 -22.367 -13.189 1.00 35.17 186 ARG A N 1
ATOM 1325 C CA . ARG A 1 161 ? -28.594 -23.470 -12.742 1.00 36.57 186 ARG A CA 1
ATOM 1326 C C . ARG A 1 161 ? -27.114 -23.528 -13.212 1.00 34.15 186 ARG A C 1
ATOM 1327 O O . ARG A 1 161 ? -26.246 -23.859 -12.404 1.00 35.97 186 ARG A O 1
ATOM 1335 N N . GLU A 1 162 ? -26.822 -23.207 -14.473 1.00 36.64 187 GLU A N 1
ATOM 1336 C CA . GLU A 1 162 ? -25.484 -23.519 -15.049 1.00 36.82 187 GLU A CA 1
ATOM 1337 C C . GLU A 1 162 ? -24.411 -22.726 -14.345 1.00 39.91 187 GLU A C 1
ATOM 1338 O O . GLU A 1 162 ? -23.409 -23.281 -13.886 1.00 39.40 187 GLU A O 1
ATOM 1344 N N . ILE A 1 163 ? -24.624 -21.429 -14.199 1.00 35.48 188 ILE A N 1
ATOM 1345 C CA . ILE A 1 163 ? -23.619 -20.622 -13.520 1.00 33.95 188 ILE A CA 1
ATOM 1346 C C . ILE A 1 163 ? -23.384 -21.155 -12.127 1.00 40.16 188 ILE A C 1
ATOM 1347 O O . ILE A 1 163 ? -22.222 -21.274 -11.662 1.00 38.46 188 ILE A O 1
ATOM 1352 N N . ILE A 1 164 ? -24.465 -21.512 -11.441 1.00 36.37 189 ILE A N 1
ATOM 1353 C CA . ILE A 1 164 ? -24.274 -22.059 -10.107 1.00 38.34 189 ILE A CA 1
ATOM 1354 C C . ILE A 1 164 ? -23.486 -23.407 -10.163 1.00 32.21 189 ILE A C 1
ATOM 1355 O O . ILE A 1 164 ? -22.587 -23.613 -9.384 1.00 29.51 189 ILE A O 1
ATOM 1360 N N . LEU A 1 165 ? -23.851 -24.306 -11.068 1.00 36.03 190 LEU A N 1
ATOM 1361 C CA . LEU A 1 165 ? -23.197 -25.616 -11.152 1.00 40.16 190 LEU A CA 1
ATOM 1362 C C . LEU A 1 165 ? -21.719 -25.514 -11.571 1.00 44.23 190 LEU A C 1
ATOM 1363 O O . LEU A 1 165 ? -20.882 -26.273 -11.075 1.00 44.10 190 LEU A O 1
ATOM 1368 N N . THR A 1 166 ? -21.399 -24.572 -12.453 1.00 45.84 191 THR A N 1
ATOM 1369 C CA . THR A 1 166 ? -20.009 -24.361 -12.879 1.00 41.53 191 THR A CA 1
ATOM 1370 C C . THR A 1 166 ? -19.162 -23.763 -11.772 1.00 47.38 191 THR A C 1
ATOM 1371 O O . THR A 1 166 ? -18.030 -24.207 -11.560 1.00 51.66 191 THR A O 1
ATOM 1375 N N . ALA A 1 167 ? -19.690 -22.767 -11.066 1.00 38.87 192 ALA A N 1
ATOM 1376 C CA . ALA A 1 167 ? -19.011 -22.231 -9.889 1.00 40.08 192 ALA A CA 1
ATOM 1377 C C . ALA A 1 167 ? -18.772 -23.274 -8.798 1.00 45.35 192 ALA A C 1
ATOM 1378 O O . ALA A 1 167 ? -17.723 -23.270 -8.144 1.00 48.14 192 ALA A O 1
ATOM 1380 N N . ALA A 1 168 ? -19.770 -24.112 -8.532 1.00 46.34 193 ALA A N 1
ATOM 1381 C CA . ALA A 1 168 ? -19.621 -25.115 -7.480 1.00 49.12 193 ALA A CA 1
ATOM 1382 C C . ALA A 1 168 ? -18.526 -26.108 -7.893 1.00 48.30 193 ALA A C 1
ATOM 1383 O O . ALA A 1 168 ? -17.688 -26.457 -7.073 1.00 47.10 193 ALA A O 1
ATOM 1385 N N . LYS A 1 169 ? -18.532 -26.516 -9.167 1.00 47.40 194 LYS A N 1
ATOM 1386 C CA . LYS A 1 169 ? -17.545 -27.458 -9.694 1.00 50.01 194 LYS A CA 1
ATOM 1387 C C . LYS A 1 169 ? -16.132 -26.881 -9.698 1.00 56.03 194 LYS A C 1
ATOM 1388 O O . LYS A 1 169 ? -15.231 -27.486 -9.113 1.00 69.76 194 LYS A O 1
ATOM 1394 N N . ASP A 1 170 ? -15.942 -25.711 -10.311 1.00 51.19 195 ASP A N 1
ATOM 1395 C CA . ASP A 1 170 ? -14.616 -25.106 -10.433 1.00 45.99 195 ASP A CA 1
ATOM 1396 C C . ASP A 1 170 ? -13.981 -24.703 -9.095 1.00 53.51 195 ASP A C 1
ATOM 1397 O O . ASP A 1 170 ? -12.762 -24.794 -8.964 1.00 57.43 195 ASP A O 1
ATOM 1402 N N . TYR A 1 171 ? -14.763 -24.248 -8.115 1.00 49.65 196 TYR A N 1
ATOM 1403 C CA . TYR A 1 171 ? -14.176 -23.693 -6.870 1.00 44.26 196 TYR A CA 1
ATOM 1404 C C . TYR A 1 171 ? -14.533 -24.420 -5.574 1.00 45.62 196 TYR A C 1
ATOM 1405 O O . TYR A 1 171 ? -13.970 -24.093 -4.509 1.00 45.91 196 TYR A O 1
ATOM 1414 N N . TYR A 1 172 ? -15.510 -25.330 -5.610 1.00 45.87 197 TYR A N 1
ATOM 1415 C CA . TYR A 1 172 ? -15.983 -25.973 -4.364 1.00 55.67 197 TYR A CA 1
ATOM 1416 C C . TYR A 1 172 ? -16.179 -27.493 -4.447 1.00 53.58 197 TYR A C 1
ATOM 1417 O O . TYR A 1 172 ? -16.777 -28.082 -3.546 1.00 56.10 197 TYR A O 1
ATOM 1426 N N . ALA A 1 173 ? -15.687 -28.111 -5.518 1.00 54.77 198 ALA A N 1
ATOM 1427 C CA . ALA A 1 173 ? -15.755 -29.563 -5.699 1.00 63.46 198 ALA A CA 1
ATOM 1428 C C . ALA A 1 173 ? -17.196 -30.032 -5.712 1.00 59.50 198 ALA A C 1
ATOM 1429 O O . ALA A 1 173 ? -17.539 -31.004 -5.061 1.00 76.80 198 ALA A O 1
ATOM 1431 N N . LYS A 1 174 ? -18.031 -29.314 -6.455 1.00 62.79 199 LYS A N 1
ATOM 1432 C CA . LYS A 1 174 ? -19.477 -29.540 -6.513 1.00 54.70 199 LYS A CA 1
ATOM 1433 C C . LYS A 1 174 ? -20.249 -29.360 -5.189 1.00 48.94 199 LYS A C 1
ATOM 1434 O O . LYS A 1 174 ? -21.417 -29.738 -5.099 1.00 53.70 199 LYS A O 1
ATOM 1440 N N . ASP A 1 175 ? -19.632 -28.738 -4.192 1.00 49.21 200 ASP A N 1
ATOM 1441 C CA . ASP A 1 175 ? -20.199 -28.668 -2.843 1.00 53.56 200 ASP A CA 1
ATOM 1442 C C . ASP A 1 175 ? -20.992 -27.373 -2.606 1.00 52.70 200 ASP A C 1
ATOM 1443 O O . ASP A 1 175 ? -20.428 -26.333 -2.273 1.00 56.45 200 ASP A O 1
ATOM 1448 N N . ILE A 1 176 ? -22.307 -27.465 -2.723 1.00 50.47 201 ILE A N 1
ATOM 1449 C CA . ILE A 1 176 ? -23.183 -26.291 -2.617 1.00 50.40 201 ILE A CA 1
ATOM 1450 C C . ILE A 1 176 ? -23.201 -25.700 -1.213 1.00 47.66 201 ILE A C 1
ATOM 1451 O O . ILE A 1 176 ? -23.200 -24.475 -1.058 1.00 51.76 201 ILE A O 1
ATOM 1456 N N . ASN A 1 177 ? -23.175 -26.544 -0.181 1.00 50.49 202 ASN A N 1
ATOM 1457 C CA . ASN A 1 177 ? -23.176 -26.026 1.203 1.00 46.74 202 ASN A CA 1
ATOM 1458 C C . ASN A 1 177 ? -22.015 -25.082 1.460 1.00 46.23 202 ASN A C 1
ATOM 1459 O O . ASN A 1 177 ? -22.151 -24.133 2.235 1.00 40.12 202 ASN A O 1
ATOM 1468 N N . LEU A 1 178 ? -20.861 -25.328 0.829 1.00 49.98 203 LEU A N 1
ATOM 1469 C CA . LEU A 1 178 ? -19.692 -24.457 1.060 1.00 47.18 203 LEU A CA 1
ATOM 1470 C C . LEU A 1 178 ? -19.754 -23.167 0.257 1.00 41.97 203 LEU A C 1
ATOM 1471 O O . LEU A 1 178 ? -19.402 -22.110 0.754 1.00 40.46 203 LEU A O 1
ATOM 1476 N N . LEU A 1 179 ? -20.177 -23.268 -0.998 1.00 44.48 204 LEU A N 1
ATOM 1477 C CA . LEU A 1 179 ? -20.494 -22.086 -1.796 1.00 43.51 204 LEU A CA 1
ATOM 1478 C C . LEU A 1 179 ? -21.425 -21.135 -1.026 1.00 42.42 204 LEU A C 1
ATOM 1479 O O . LEU A 1 179 ? -21.219 -19.904 -0.990 1.00 38.79 204 LEU A O 1
ATOM 1484 N N . GLU A 1 180 ? -22.445 -21.718 -0.406 1.00 41.20 205 GLU A N 1
ATOM 1485 C CA . GLU A 1 180 ? -23.443 -20.963 0.369 1.00 41.66 205 GLU A CA 1
ATOM 1486 C C . GLU A 1 180 ? -22.793 -20.241 1.536 1.00 47.18 205 GLU A C 1
ATOM 1487 O O . GLU A 1 180 ? -23.152 -19.096 1.867 1.00 37.02 205 GLU A O 1
ATOM 1493 N N . GLU A 1 181 ? -21.832 -20.910 2.173 1.00 54.03 206 GLU A N 1
ATOM 1494 C CA . GLU A 1 181 ? -21.101 -20.304 3.290 1.00 51.15 206 GLU A CA 1
ATOM 1495 C C . GLU A 1 181 ? -20.273 -19.083 2.838 1.00 41.16 206 GLU A C 1
ATOM 1496 O O . GLU A 1 181 ? -20.220 -18.086 3.536 1.00 48.52 206 GLU A O 1
ATOM 1502 N N . ASP A 1 182 ? -19.664 -19.144 1.660 1.00 42.45 207 ASP A N 1
ATOM 1503 C CA . ASP A 1 182 ? -18.951 -17.986 1.123 1.00 41.77 207 ASP A CA 1
ATOM 1504 C C . ASP A 1 182 ? -19.894 -16.852 0.800 1.00 45.43 207 ASP A C 1
ATOM 1505 O O . ASP A 1 182 ? -19.533 -15.685 0.988 1.00 40.43 207 ASP A O 1
ATOM 1510 N N . ILE A 1 183 ? -21.090 -17.183 0.287 1.00 46.09 208 ILE A N 1
ATOM 1511 C CA . ILE A 1 183 ? -22.136 -16.152 0.054 1.00 34.78 208 ILE A CA 1
ATOM 1512 C C . ILE A 1 183 ? -22.483 -15.512 1.389 1.00 35.90 208 ILE A C 1
ATOM 1513 O O . ILE A 1 183 ? -22.489 -14.271 1.526 1.00 43.09 208 ILE A O 1
ATOM 1518 N N . GLU A 1 184 ? -22.738 -16.354 2.385 1.00 35.73 209 GLU A N 1
ATOM 1519 C CA . GLU A 1 184 ? -23.066 -15.889 3.737 1.00 44.97 209 GLU A CA 1
ATOM 1520 C C . GLU A 1 184 ? -21.902 -15.053 4.274 1.00 51.92 209 GLU A C 1
ATOM 1521 O O . GLU A 1 184 ? -22.097 -13.999 4.901 1.00 46.89 209 GLU A O 1
ATOM 1527 N N . GLY A 1 185 ? -20.688 -15.526 3.997 1.00 58.42 210 GLY A N 1
ATOM 1528 C CA . GLY A 1 185 ? -19.483 -14.799 4.358 1.00 55.14 210 GLY A CA 1
ATOM 1529 C C . GLY A 1 185 ? -19.446 -13.419 3.739 1.00 53.47 210 GLY A C 1
ATOM 1530 O O . GLY A 1 185 ? -19.163 -12.441 4.424 1.00 52.42 210 GLY A O 1
ATOM 1531 N N . ASN A 1 186 ? -19.741 -13.340 2.441 1.00 56.05 211 ASN A N 1
ATOM 1532 C CA . ASN A 1 186 ? -19.631 -12.076 1.702 1.00 52.95 211 ASN A CA 1
ATOM 1533 C C . ASN A 1 186 ? -20.605 -10.958 2.188 1.00 50.56 211 ASN A C 1
ATOM 1534 O O . ASN A 1 186 ? -20.361 -9.770 1.932 1.00 50.14 211 ASN A O 1
ATOM 1539 N N . PHE A 1 187 ? -21.673 -11.301 2.914 1.00 48.76 212 PHE A N 1
ATOM 1540 C CA . PHE A 1 187 ? -22.544 -10.253 3.498 1.00 52.57 212 PHE A CA 1
ATOM 1541 C C . PHE A 1 187 ? -22.459 -10.117 5.016 1.00 54.29 212 PHE A C 1
ATOM 1542 O O . PHE A 1 187 ? -23.049 -9.202 5.579 1.00 55.81 212 PHE A O 1
ATOM 1550 N N . THR A 1 188 ? -21.757 -11.028 5.678 1.00 56.90 213 THR A N 1
ATOM 1551 C CA . THR A 1 188 ? -21.542 -10.917 7.118 1.00 64.17 213 THR A CA 1
ATOM 1552 C C . THR A 1 188 ? -20.289 -10.076 7.389 1.00 70.05 213 THR A C 1
ATOM 1553 O O . THR A 1 188 ? -20.293 -9.245 8.291 1.00 67.32 213 THR A O 1
ATOM 1557 N N . ASP A 1 189 ? -19.222 -10.309 6.617 1.00 69.75 214 ASP A N 1
ATOM 1558 C CA . ASP A 1 189 ? -17.976 -9.531 6.740 1.00 75.16 214 ASP A CA 1
ATOM 1559 C C . ASP A 1 189 ? -17.391 -9.002 5.412 1.00 75.63 214 ASP A C 1
ATOM 1560 O O . ASP A 1 189 ? -16.517 -8.137 5.436 1.00 85.80 214 ASP A O 1
ATOM 1565 N N . GLY A 1 190 ? -17.869 -9.495 4.268 1.00 71.48 215 GLY A N 1
ATOM 1566 C CA . GLY A 1 190 ? -17.269 -9.179 2.966 1.00 59.28 215 GLY A CA 1
ATOM 1567 C C . GLY A 1 190 ? -17.851 -7.978 2.241 1.00 59.80 215 GLY A C 1
ATOM 1568 O O . GLY A 1 190 ? -18.369 -7.046 2.875 1.00 54.04 215 GLY A O 1
ATOM 1569 N N . ILE A 1 191 ? -17.773 -8.021 0.905 1.00 53.76 216 ILE A N 1
ATOM 1570 C CA . ILE A 1 191 ? -18.179 -6.907 0.014 1.00 58.92 216 ILE A CA 1
ATOM 1571 C C . ILE A 1 191 ? -19.644 -6.430 0.116 1.00 57.90 216 ILE A C 1
ATOM 1572 O O . ILE A 1 191 ? -19.938 -5.282 -0.220 1.00 69.08 216 ILE A O 1
ATOM 1577 N N . TRP A 1 192 ? -20.555 -7.300 0.548 1.00 49.26 217 TRP A N 1
ATOM 1578 C CA . TRP A 1 192 ? -21.967 -6.908 0.731 1.00 55.27 217 TRP A CA 1
ATOM 1579 C C . TRP A 1 192 ? -22.309 -6.440 2.131 1.00 52.36 217 TRP A C 1
ATOM 1580 O O . TRP A 1 192 ? -23.430 -5.990 2.363 1.00 59.03 217 TRP A O 1
ATOM 1591 N N . SER A 1 193 ? -21.377 -6.549 3.068 1.00 56.05 218 SER A N 1
ATOM 1592 C CA . SER A 1 193 ? -21.672 -6.161 4.451 1.00 72.20 218 SER A CA 1
ATOM 1593 C C . SER A 1 193 ? -22.054 -4.677 4.558 1.00 71.30 218 SER A C 1
ATOM 1594 O O . SER A 1 193 ? -22.733 -4.276 5.499 1.00 76.51 218 SER A O 1
ATOM 1597 N N . ASP A 1 194 ? -21.636 -3.878 3.579 1.00 78.10 219 ASP A N 1
ATOM 1598 C CA . ASP A 1 194 ? -21.990 -2.457 3.523 1.00 83.62 219 ASP A CA 1
ATOM 1599 C C . ASP A 1 194 ? -23.460 -2.227 3.118 1.00 87.22 219 ASP A C 1
ATOM 1600 O O . ASP A 1 194 ? -24.093 -1.266 3.568 1.00 78.12 219 ASP A O 1
ATOM 1605 N N . ASP A 1 195 ? -23.995 -3.118 2.283 1.00 83.82 220 ASP A N 1
ATOM 1606 C CA . ASP A 1 195 ? -25.276 -2.897 1.600 1.00 76.88 220 ASP A CA 1
ATOM 1607 C C . ASP A 1 195 ? -26.492 -3.499 2.306 1.00 75.95 220 ASP A C 1
ATOM 1608 O O . ASP A 1 195 ? -27.628 -3.374 1.825 1.00 77.49 220 ASP A O 1
ATOM 1613 N N . LEU A 1 196 ? -26.261 -4.112 3.458 1.00 68.24 221 LEU A N 1
ATOM 1614 C CA . LEU A 1 196 ? -27.247 -4.986 4.083 1.00 62.66 221 LEU A CA 1
ATOM 1615 C C . LEU A 1 196 ? -28.520 -4.281 4.535 1.00 62.27 221 LEU A C 1
ATOM 1616 O O . LEU A 1 196 ? -29.624 -4.801 4.347 1.00 60.77 221 LEU A O 1
ATOM 1621 N N . ALA A 1 197 ? -28.374 -3.108 5.143 1.00 57.64 222 ALA A N 1
ATOM 1622 C CA . ALA A 1 197 ? -29.530 -2.369 5.663 1.00 55.82 222 ALA A CA 1
ATOM 1623 C C . ALA A 1 197 ? -30.374 -1.881 4.491 1.00 52.51 222 ALA A C 1
ATOM 1624 O O . ALA A 1 197 ? -31.602 -1.760 4.593 1.00 47.34 222 ALA A O 1
ATOM 1626 N N . SER A 1 198 ? -29.684 -1.611 3.388 1.00 43.67 223 SER A N 1
ATOM 1627 C CA . SER A 1 198 ? -30.302 -1.173 2.145 1.00 49.05 223 SER A CA 1
ATOM 1628 C C . SER A 1 198 ? -31.257 -2.251 1.569 1.00 39.21 223 SER A C 1
ATOM 1629 O O . SER A 1 198 ? -32.397 -1.965 1.202 1.00 41.40 223 SER A O 1
ATOM 1632 N N . TRP A 1 199 ? -30.753 -3.477 1.498 1.00 35.71 224 TRP A N 1
ATOM 1633 C CA . TRP A 1 199 ? -31.494 -4.650 1.014 1.00 34.99 224 TRP A CA 1
ATOM 1634 C C . TRP A 1 199 ? -32.778 -4.880 1.815 1.00 35.99 224 TRP A C 1
ATOM 1635 O O . TRP A 1 199 ? -33.810 -5.252 1.252 1.00 37.19 224 TRP A O 1
ATOM 1646 N N . ARG A 1 200 ? -32.715 -4.594 3.119 1.00 38.00 225 ARG A N 1
ATOM 1647 C CA . ARG A 1 200 ? -33.830 -4.784 4.045 1.00 41.16 225 ARG A CA 1
ATOM 1648 C C . ARG A 1 200 ? -34.876 -3.670 4.074 1.00 46.85 225 ARG A C 1
ATOM 1649 O O . ARG A 1 200 ? -35.998 -3.905 4.520 1.00 48.78 225 ARG A O 1
ATOM 1657 N N . GLU A 1 201 ? -34.527 -2.475 3.600 1.00 46.33 226 GLU A N 1
ATOM 1658 C CA . GLU A 1 201 ? -35.459 -1.331 3.613 1.00 51.45 226 GLU A CA 1
ATOM 1659 C C . GLU A 1 201 ? -36.089 -1.141 2.219 1.00 47.91 226 GLU A C 1
ATOM 1660 O O . GLU A 1 201 ? -35.481 -0.520 1.338 1.00 54.77 226 GLU A O 1
ATOM 1671 N N . CYS A 1 202 ? -37.288 -1.696 2.013 1.00 43.53 227 CYS A N 1
ATOM 1672 C CA . CYS A 1 202 ? -37.985 -1.610 0.705 1.00 40.79 227 CYS A CA 1
ATOM 1673 C C . CYS A 1 202 ? -39.462 -1.232 0.804 1.00 40.41 227 CYS A C 1
ATOM 1674 O O . CYS A 1 202 ? -40.190 -1.324 -0.200 1.00 43.87 227 CYS A O 1
ATOM 1679 N N . GLY A 1 203 ? -39.900 -0.809 1.986 1.00 34.46 228 GLY A N 1
ATOM 1680 C CA . GLY A 1 203 ? -41.302 -0.435 2.235 1.00 35.13 228 GLY A CA 1
ATOM 1681 C C . GLY A 1 203 ? -42.222 -1.575 2.630 1.00 33.50 228 GLY A C 1
ATOM 1682 O O . GLY A 1 203 ? -41.772 -2.608 3.156 1.00 33.79 228 GLY A O 1
ATOM 1683 N N . ASN A 1 204 ? -43.516 -1.389 2.376 1.00 29.43 229 ASN A N 1
ATOM 1684 C CA . ASN A 1 204 ? -44.490 -2.451 2.543 1.00 26.39 229 ASN A CA 1
ATOM 1685 C C . ASN A 1 204 ? -44.261 -3.585 1.490 1.00 26.85 229 ASN A C 1
ATOM 1686 O O . ASN A 1 204 ? -43.317 -3.549 0.689 1.00 23.43 229 ASN A O 1
ATOM 1691 N N . VAL A 1 205 ? -45.096 -4.606 1.506 1.00 26.27 230 VAL A N 1
ATOM 1692 C CA . VAL A 1 205 ? -44.816 -5.782 0.684 1.00 23.00 230 VAL A CA 1
ATOM 1693 C C . VAL A 1 205 ? -44.934 -5.458 -0.824 1.00 21.13 230 VAL A C 1
ATOM 1694 O O . VAL A 1 205 ? -44.114 -5.916 -1.605 1.00 19.06 230 VAL A O 1
ATOM 1698 N N . PHE A 1 206 ? -45.943 -4.684 -1.215 1.00 21.64 231 PHE A N 1
ATOM 1699 C CA . PHE A 1 206 ? -46.077 -4.269 -2.613 1.00 22.69 231 PHE A CA 1
ATOM 1700 C C . PHE A 1 206 ? -44.817 -3.543 -3.073 1.00 23.50 231 PHE A C 1
ATOM 1701 O O . PHE A 1 206 ? -44.238 -3.859 -4.116 1.00 19.92 231 PHE A O 1
ATOM 1709 N N . SER A 1 207 ? -44.373 -2.606 -2.255 1.00 23.46 232 SER A N 1
ATOM 1710 C CA . SER A 1 207 ? -43.185 -1.840 -2.553 1.00 22.87 232 SER A CA 1
ATOM 1711 C C . SER A 1 207 ? -42.002 -2.767 -2.710 1.00 24.04 232 SER A C 1
ATOM 1712 O O . SER A 1 207 ? -41.215 -2.621 -3.655 1.00 20.27 232 SER A O 1
ATOM 1715 N N . CYS A 1 208 ? -41.867 -3.761 -1.825 1.00 26.29 233 CYS A N 1
ATOM 1716 C CA . CYS A 1 208 ? -40.692 -4.639 -1.952 1.00 23.82 233 CYS A CA 1
ATOM 1717 C C . CYS A 1 208 ? -40.735 -5.496 -3.227 1.00 23.53 233 CYS A C 1
ATOM 1718 O O . CYS A 1 208 ? -39.700 -5.621 -3.878 1.00 25.17 233 CYS A O 1
ATOM 1723 N N . VAL A 1 209 ? -41.893 -6.070 -3.590 1.00 21.66 234 VAL A N 1
ATOM 1724 C CA . VAL A 1 209 ? -41.952 -6.925 -4.770 1.00 21.90 234 VAL A CA 1
ATOM 1725 C C . VAL A 1 209 ? -41.754 -6.072 -6.034 1.00 22.10 234 VAL A C 1
ATOM 1726 O O . VAL A 1 209 ? -41.064 -6.489 -6.924 1.00 19.98 234 VAL A O 1
ATOM 1730 N N . ASN A 1 210 ? -42.248 -4.843 -6.040 1.00 19.93 235 ASN A N 1
ATOM 1731 C CA . ASN A 1 210 ? -41.998 -3.935 -7.154 1.00 21.98 235 ASN A CA 1
ATOM 1732 C C . ASN A 1 210 ? -40.500 -3.682 -7.325 1.00 23.60 235 ASN A C 1
ATOM 1733 O O . ASN A 1 210 ? -39.951 -3.801 -8.421 1.00 23.92 235 ASN A O 1
ATOM 1738 N N . LYS A 1 211 ? -39.822 -3.437 -6.203 1.00 24.26 236 LYS A N 1
ATOM 1739 C CA . LYS A 1 211 ? -38.385 -3.208 -6.196 1.00 23.98 236 LYS A CA 1
ATOM 1740 C C . LYS A 1 211 ? -37.631 -4.434 -6.679 1.00 24.79 236 LYS A C 1
ATOM 1741 O O . LYS A 1 211 ? -36.782 -4.334 -7.549 1.00 23.69 236 LYS A O 1
ATOM 1747 N N . PHE A 1 212 ? -37.959 -5.602 -6.126 1.00 23.82 237 PHE A N 1
ATOM 1748 C CA . PHE A 1 212 ? -37.251 -6.838 -6.482 1.00 20.85 237 PHE A CA 1
ATOM 1749 C C . PHE A 1 212 ? -37.399 -7.160 -7.956 1.00 20.24 237 PHE A C 1
ATOM 1750 O O . PHE A 1 212 ? -36.435 -7.554 -8.588 1.00 20.45 237 PHE A O 1
ATOM 1758 N N . ALA A 1 213 ? -38.616 -7.030 -8.482 1.00 21.66 238 ALA A N 1
ATOM 1759 C CA . ALA A 1 213 ? -38.877 -7.364 -9.878 1.00 22.44 238 ALA A CA 1
ATOM 1760 C C . ALA A 1 213 ? -38.16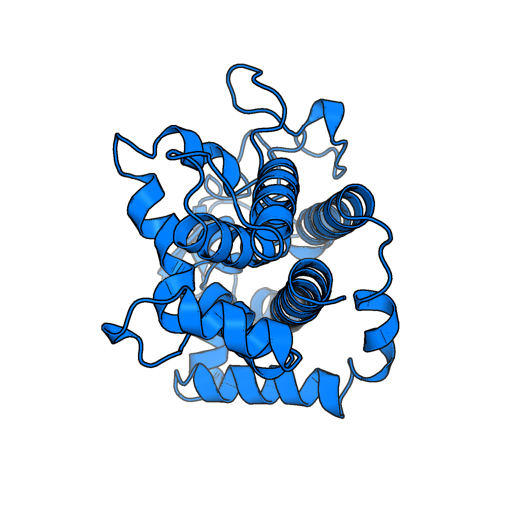1 -6.389 -10.794 1.00 20.42 238 ALA A C 1
ATOM 1761 O O . ALA A 1 213 ? -37.618 -6.782 -11.835 1.00 21.42 238 ALA A O 1
ATOM 1763 N N . THR A 1 214 ? -38.155 -5.117 -10.418 1.00 24.40 239 THR A N 1
ATOM 1764 C CA . THR A 1 214 ? -37.456 -4.078 -11.219 1.00 22.68 239 THR A CA 1
ATOM 1765 C C . THR A 1 214 ? -35.967 -4.364 -11.285 1.00 21.50 239 THR A C 1
ATOM 1766 O O . THR A 1 214 ? -35.351 -4.274 -12.345 1.00 22.51 239 THR A O 1
ATOM 1770 N N . GLU A 1 215 ? -35.392 -4.761 -10.163 1.00 20.43 240 GLU A N 1
ATOM 1771 C CA . GLU A 1 215 ? -33.982 -5.099 -10.138 1.00 23.00 240 GLU A CA 1
ATOM 1772 C C . GLU A 1 215 ? -33.761 -6.278 -11.052 1.00 23.97 240 GLU A C 1
ATOM 1773 O O . GLU A 1 215 ? -32.754 -6.305 -11.758 1.00 22.66 240 GLU A O 1
ATOM 1779 N N . SER A 1 216 ? -34.688 -7.244 -11.052 1.00 23.31 241 SER A N 1
ATOM 1780 C CA . SER A 1 216 ? -34.510 -8.431 -11.875 1.00 22.62 241 SER A CA 1
ATOM 1781 C C . SER A 1 216 ? -34.583 -8.154 -13.382 1.00 25.33 241 SER A C 1
ATOM 1782 O O . SER A 1 216 ? -33.691 -8.584 -14.133 1.00 22.14 241 SER A O 1
ATOM 1785 N N . ILE A 1 217 ? -35.609 -7.440 -13.848 1.00 23.29 242 ILE A N 1
ATOM 1786 C CA . ILE A 1 217 ? -35.642 -7.113 -15.277 1.00 23.72 242 ILE A CA 1
ATOM 1787 C C . ILE A 1 217 ? -34.400 -6.287 -15.674 1.00 26.06 242 ILE A C 1
ATOM 1788 O O . ILE A 1 217 ? -33.848 -6.472 -16.760 1.00 22.56 242 ILE A O 1
ATOM 1793 N N . ASN A 1 218 ? -33.966 -5.384 -14.817 1.00 24.86 243 ASN A N 1
ATOM 1794 C CA . ASN A 1 218 ? -32.810 -4.583 -15.156 1.00 29.92 243 ASN A CA 1
ATOM 1795 C C . ASN A 1 218 ? -31.537 -5.425 -15.285 1.00 32.53 243 ASN A C 1
ATOM 1796 O O . ASN A 1 218 ? -30.778 -5.216 -16.203 1.00 29.77 243 ASN A O 1
ATOM 1801 N N . ILE A 1 219 ? -31.347 -6.410 -14.408 1.00 28.44 244 ILE A N 1
ATOM 1802 C CA . ILE A 1 219 ? -30.261 -7.348 -14.564 1.00 25.34 244 ILE A CA 1
ATOM 1803 C C . ILE A 1 219 ? -30.452 -8.221 -15.799 1.00 24.88 244 ILE A C 1
ATOM 1804 O O . ILE A 1 219 ? -29.485 -8.478 -16.528 1.00 28.69 244 ILE A O 1
ATOM 1809 N N . ALA A 1 220 ? -31.675 -8.667 -16.072 1.00 22.16 245 ALA A N 1
ATOM 1810 C CA . ALA A 1 220 ? -31.915 -9.508 -17.244 1.00 27.28 245 ALA A CA 1
ATOM 1811 C C . ALA A 1 220 ? -31.432 -8.788 -18.500 1.00 35.04 245 ALA A C 1
ATOM 1812 O O . ALA A 1 220 ? -30.907 -9.433 -19.410 1.00 33.91 245 ALA A O 1
ATOM 1814 N N . CYS A 1 221 ? -31.630 -7.465 -18.544 1.00 31.33 246 CYS A N 1
ATOM 1815 C CA . CYS A 1 221 ? -31.248 -6.671 -19.718 1.00 36.06 246 CYS A CA 1
ATOM 1816 C C . CYS A 1 221 ? -29.758 -6.336 -19.722 1.00 33.22 246 CYS A C 1
ATOM 1817 O O . CYS A 1 221 ? -29.086 -6.480 -20.723 1.00 37.91 246 CYS A O 1
ATOM 1822 N N . LYS A 1 222 ? -29.249 -5.912 -18.592 1.00 31.77 247 LYS A N 1
ATOM 1823 C CA . LYS A 1 222 ? -27.901 -5.426 -18.513 1.00 34.25 247 LYS A CA 1
ATOM 1824 C C . LYS A 1 222 ? -26.887 -6.575 -18.570 1.00 39.27 247 LYS A C 1
ATOM 1825 O O . LYS A 1 222 ? -25.828 -6.418 -19.169 1.00 34.59 247 LYS A O 1
ATOM 1831 N N . TRP A 1 223 ? -27.246 -7.738 -18.016 1.00 32.98 248 TRP A N 1
ATOM 1832 C CA . TRP A 1 223 ? -26.323 -8.856 -17.848 1.00 31.90 248 TRP A CA 1
ATOM 1833 C C . TRP A 1 223 ? -26.760 -10.156 -18.481 1.00 32.50 248 TRP A C 1
ATOM 1834 O O . TRP A 1 223 ? -25.918 -10.921 -18.910 1.00 36.22 248 TRP A O 1
ATOM 1845 N N . GLY A 1 224 ? -28.069 -10.406 -18.560 1.00 34.61 249 GLY A N 1
ATOM 1846 C CA . GLY A 1 224 ? -28.592 -11.689 -19.031 1.00 30.08 249 GLY A CA 1
ATOM 1847 C C . GLY A 1 224 ? -28.646 -11.830 -20.544 1.00 37.61 249 GLY A C 1
ATOM 1848 O O . GLY A 1 224 ? -27.882 -12.616 -21.143 1.00 39.63 249 GLY A O 1
ATOM 1849 N N . TYR A 1 225 ? -29.568 -11.094 -21.161 1.00 32.98 250 TYR A N 1
ATOM 1850 C CA . TYR A 1 225 ? -29.692 -11.036 -22.618 1.00 34.42 250 TYR A CA 1
ATOM 1851 C C . TYR A 1 225 ? -28.465 -10.371 -23.280 1.00 34.25 250 TYR A C 1
ATOM 1852 O O . TYR A 1 225 ? -28.164 -10.652 -24.420 1.00 37.52 250 TYR A O 1
ATOM 1861 N N . LYS A 1 226 ? -27.783 -9.495 -22.556 1.00 40.43 251 LYS A N 1
ATOM 1862 C CA . LYS A 1 226 ? -26.695 -8.685 -23.101 1.00 41.95 251 LYS A CA 1
ATOM 1863 C C . LYS A 1 226 ? -25.557 -9.556 -23.651 1.00 45.86 251 LYS A C 1
ATOM 1864 O O . LYS A 1 226 ? -24.915 -10.306 -22.907 1.00 43.15 251 LYS A O 1
ATOM 1870 N N . GLY A 1 227 ? -25.326 -9.447 -24.954 1.00 47.88 252 GLY A N 1
ATOM 1871 C CA . GLY A 1 227 ? -24.210 -10.113 -25.607 1.00 50.39 252 GLY A CA 1
ATOM 1872 C C . GLY A 1 227 ? -24.557 -11.488 -26.123 1.00 51.19 252 GLY A C 1
ATOM 1873 O O . GLY A 1 227 ? -23.743 -12.101 -26.804 1.00 53.49 252 GLY A O 1
ATOM 1874 N N . VAL A 1 228 ? -25.771 -11.961 -25.839 1.00 44.44 253 VAL A N 1
ATOM 1875 C CA . VAL A 1 228 ? -26.133 -13.328 -26.143 1.00 43.22 253 VAL A CA 1
ATOM 1876 C C . VAL A 1 228 ? -26.850 -13.445 -27.456 1.00 45.44 253 VAL A C 1
ATOM 1877 O O . VAL A 1 228 ? -27.806 -12.728 -27.711 1.00 44.57 253 VAL A O 1
ATOM 1881 N N . GLU A 1 229 ? -26.384 -14.381 -28.281 1.00 54.71 254 GLU A N 1
ATOM 1882 C CA . GLU A 1 229 ? -27.055 -14.739 -29.529 1.00 53.70 254 GLU A CA 1
ATOM 1883 C C . GLU A 1 229 ? -27.445 -16.217 -29.486 1.00 48.63 254 GLU A C 1
ATOM 1884 O O . GLU A 1 229 ? -26.642 -17.063 -29.118 1.00 52.40 254 GLU A O 1
ATOM 1890 N N . ALA A 1 230 ? -28.663 -16.530 -29.902 1.00 47.32 255 ALA A N 1
ATOM 1891 C CA . ALA A 1 230 ? -29.100 -17.908 -30.005 1.00 49.24 255 ALA A CA 1
ATOM 1892 C C . ALA A 1 230 ? -28.082 -18.739 -30.794 1.00 59.91 255 ALA A C 1
ATOM 1893 O O . ALA A 1 230 ? -27.337 -18.209 -31.610 1.00 59.38 255 ALA A O 1
ATOM 1895 N N . GLY A 1 231 ? -28.012 -20.032 -30.494 1.00 62.12 256 GLY A N 1
ATOM 1896 C CA . GLY A 1 231 ? -27.126 -20.945 -31.204 1.00 59.96 256 GLY A CA 1
ATOM 1897 C C . GLY A 1 231 ? -25.644 -20.856 -30.889 1.00 62.87 256 GLY A C 1
ATOM 1898 O O . GLY A 1 231 ? -24.888 -21.726 -31.316 1.00 66.76 256 GLY A O 1
ATOM 1899 N N . GLU A 1 232 ? -25.209 -19.832 -30.151 1.00 61.13 257 GLU A N 1
ATOM 1900 C CA . GLU A 1 232 ? -23.776 -19.642 -29.897 1.00 61.11 257 GLU A CA 1
ATOM 1901 C C . GLU A 1 232 ? -23.355 -20.231 -28.562 1.00 58.55 257 GLU A C 1
ATOM 1902 O O . GLU A 1 232 ? -24.190 -20.693 -27.797 1.00 64.23 257 GLU A O 1
ATOM 1908 N N . THR A 1 233 ? -22.051 -20.216 -28.299 1.00 56.94 258 THR A N 1
ATOM 1909 C CA . THR A 1 233 ? -21.473 -20.799 -27.096 1.00 55.99 258 THR A CA 1
ATOM 1910 C C . THR A 1 233 ? -21.022 -19.732 -26.107 1.00 57.59 258 THR A C 1
ATOM 1911 O O . THR A 1 233 ? -20.298 -18.816 -26.473 1.00 56.15 258 THR A O 1
ATOM 1915 N N . LEU A 1 234 ? -21.435 -19.875 -24.847 1.00 46.72 259 LEU A N 1
ATOM 1916 C CA . LEU A 1 234 ? -20.983 -18.991 -23.795 1.00 44.68 259 LEU A CA 1
ATOM 1917 C C . LEU A 1 234 ? -20.008 -19.776 -22.956 1.00 39.60 259 LEU A C 1
ATOM 1918 O O . LEU A 1 234 ? -20.210 -20.955 -22.723 1.00 46.12 259 LEU A O 1
ATOM 1923 N N . SER A 1 235 ? -18.980 -19.110 -22.440 1.00 47.13 260 SER A N 1
ATOM 1924 C CA . SER A 1 235 ? -17.927 -19.804 -21.716 1.00 52.83 260 SER A CA 1
ATOM 1925 C C . SER A 1 235 ? -17.345 -18.930 -20.627 1.00 53.49 260 SER A C 1
ATOM 1926 O O . SER A 1 235 ? -18.085 -18.255 -19.910 1.00 55.92 260 SER A O 1
ATOM 1929 N N . ASP A 1 236 ? -16.018 -18.923 -20.522 1.00 50.02 261 ASP A N 1
ATOM 1930 C CA . ASP A 1 236 ? -15.324 -18.294 -19.404 1.00 51.39 261 ASP A CA 1
ATOM 1931 C C . ASP A 1 236 ? -15.652 -16.802 -19.253 1.00 51.89 261 ASP A C 1
ATOM 1932 O O . ASP A 1 236 ? -15.664 -16.280 -18.136 1.00 53.73 261 ASP A O 1
ATOM 1937 N N . ASP A 1 237 ? -15.888 -16.113 -20.369 1.00 50.20 262 ASP A N 1
ATOM 1938 C CA . ASP A 1 237 ? -16.120 -14.659 -20.341 1.00 52.41 262 ASP A CA 1
ATOM 1939 C C . ASP A 1 237 ? -17.441 -14.377 -19.609 1.00 45.27 262 ASP A C 1
ATOM 1940 O O . ASP A 1 237 ? -17.471 -13.700 -18.591 1.00 41.73 262 ASP A O 1
ATOM 1945 N N . TYR A 1 238 ? -18.513 -14.929 -20.162 1.00 47.43 263 TYR A N 1
ATOM 1946 C CA . TYR A 1 238 ? -19.857 -14.771 -19.634 1.00 46.47 263 TYR A CA 1
ATOM 1947 C C . TYR A 1 238 ? -19.925 -15.333 -18.228 1.00 44.53 263 TYR A C 1
ATOM 1948 O O . TYR A 1 238 ? -20.416 -14.678 -17.318 1.00 40.63 263 TYR A O 1
ATOM 1957 N N . PHE A 1 239 ? -19.380 -16.530 -18.036 1.00 44.94 264 PHE A N 1
ATOM 1958 C CA . PHE A 1 239 ? -19.340 -17.115 -16.705 1.00 43.30 264 PHE A CA 1
ATOM 1959 C C . PHE A 1 239 ? -18.625 -16.254 -15.681 1.00 47.16 264 PHE A C 1
ATOM 1960 O O . PHE A 1 239 ? -19.116 -16.098 -14.566 1.00 49.35 264 PHE A O 1
ATOM 1968 N N . ASN A 1 240 ? -17.463 -15.704 -16.014 1.00 48.89 265 ASN A N 1
ATOM 1969 C CA . ASN A 1 240 ? -16.685 -14.975 -14.991 1.00 46.37 265 ASN A CA 1
ATOM 1970 C C . ASN A 1 240 ? -17.270 -13.619 -14.658 1.00 40.75 265 ASN A C 1
ATOM 1971 O O . ASN A 1 240 ? -17.125 -13.125 -13.546 1.00 44.72 265 ASN A O 1
ATOM 1976 N N . SER A 1 241 ? -17.886 -12.995 -15.644 1.00 37.94 266 SER A N 1
ATOM 1977 C CA . SER A 1 241 ? -18.472 -11.686 -15.456 1.00 38.88 266 SER A CA 1
ATOM 1978 C C . SER A 1 241 ? -19.850 -11.778 -14.764 1.00 39.14 266 SER A C 1
ATOM 1979 O O . SER A 1 241 ? -20.136 -10.961 -13.900 1.00 38.24 266 SER A O 1
ATOM 1982 N N . ARG A 1 242 ? -20.679 -12.766 -15.125 1.00 42.40 267 ARG A N 1
ATOM 1983 C CA . ARG A 1 242 ? -22.045 -12.914 -14.537 1.00 39.14 267 ARG A CA 1
ATOM 1984 C C . ARG A 1 242 ? -22.092 -13.579 -13.140 1.00 44.91 267 ARG A C 1
ATOM 1985 O O . ARG A 1 242 ? -22.977 -13.264 -12.332 1.00 40.32 267 ARG A O 1
ATOM 1993 N N . LEU A 1 243 ? -21.151 -14.484 -12.854 1.00 45.94 268 LEU A N 1
ATOM 1994 C CA . LEU A 1 243 ? -21.115 -15.185 -11.557 1.00 43.37 268 LEU A CA 1
ATOM 1995 C C . LEU A 1 243 ? -21.386 -14.279 -10.356 1.00 41.74 268 LEU A C 1
ATOM 1996 O O . LEU A 1 243 ? -22.196 -14.626 -9.505 1.00 42.34 268 LEU A O 1
ATOM 2001 N N . PRO A 1 244 ? -20.711 -13.125 -10.259 1.00 41.31 269 PRO A N 1
ATOM 2002 C CA . PRO A 1 244 ? -20.966 -12.301 -9.068 1.00 39.19 269 PRO A CA 1
ATOM 2003 C C . PRO A 1 244 ? -22.376 -11.699 -9.016 1.00 39.13 269 PRO A C 1
ATOM 2004 O O . PRO A 1 244 ? -22.859 -11.333 -7.934 1.00 35.39 269 PRO A O 1
ATOM 2008 N N . ILE A 1 245 ? -23.022 -11.593 -10.165 1.00 37.79 270 ILE A N 1
ATOM 2009 C CA . ILE A 1 245 ? -24.371 -11.038 -10.205 1.00 38.39 270 ILE A CA 1
ATOM 2010 C C . ILE A 1 245 ? -25.306 -12.136 -9.658 1.00 34.64 270 ILE A C 1
ATOM 2011 O O . ILE A 1 245 ? -26.181 -11.872 -8.802 1.00 29.58 270 ILE A O 1
ATOM 2016 N N . VAL A 1 246 ? -25.092 -13.362 -10.135 1.00 33.46 271 VAL A N 1
ATOM 2017 C CA . VAL A 1 246 ? -25.889 -14.508 -9.691 1.00 32.36 271 VAL A CA 1
ATOM 2018 C C . VAL A 1 246 ? -25.758 -14.722 -8.202 1.00 34.16 271 VAL A C 1
ATOM 2019 O O . VAL A 1 246 ? -26.758 -14.865 -7.513 1.00 33.21 271 VAL A O 1
ATOM 2023 N N . MET A 1 247 ? -24.533 -14.669 -7.690 1.00 35.95 272 MET A N 1
ATOM 2024 C CA . MET A 1 247 ? -24.296 -14.802 -6.257 1.00 33.01 272 MET A CA 1
ATOM 2025 C C . MET A 1 247 ? -25.019 -13.753 -5.414 1.00 32.47 272 MET A C 1
ATOM 2026 O O . MET A 1 247 ? -25.514 -14.037 -4.319 1.00 25.82 272 MET A O 1
ATOM 2031 N N . LYS A 1 248 ? -25.005 -12.510 -5.855 1.00 28.80 273 LYS A N 1
ATOM 2032 C CA . LYS A 1 248 ? -25.657 -11.469 -5.078 1.00 29.70 273 LYS A CA 1
ATOM 2033 C C . LYS A 1 248 ? -27.198 -11.674 -4.989 1.00 25.89 273 LYS A C 1
ATOM 2034 O O . LYS A 1 248 ? -27.827 -11.353 -3.964 1.00 27.68 273 LYS A O 1
ATOM 2040 N N . ARG A 1 249 ? -27.787 -12.153 -6.070 1.00 25.17 274 ARG A N 1
ATOM 2041 C CA . ARG A 1 249 ? -29.250 -12.359 -6.119 1.00 26.69 274 ARG A CA 1
ATOM 2042 C C . ARG A 1 249 ? -29.688 -13.521 -5.233 1.00 27.31 274 ARG A C 1
ATOM 2043 O O . ARG A 1 249 ? -30.779 -13.476 -4.634 1.00 27.04 274 ARG A O 1
ATOM 2051 N N . VAL A 1 250 ? -28.818 -14.522 -5.109 1.00 26.28 275 VAL A N 1
ATOM 2052 C CA . VAL A 1 250 ? -29.016 -15.603 -4.153 1.00 25.34 275 VAL A CA 1
ATOM 2053 C C . VAL A 1 250 ? -29.013 -15.010 -2.776 1.00 24.57 275 VAL A C 1
ATOM 2054 O O . VAL A 1 250 ? -29.943 -15.209 -1.996 1.00 22.96 275 VAL A O 1
ATOM 2058 N N . ALA A 1 251 ? -28.003 -14.201 -2.484 1.00 28.51 276 ALA A N 1
ATOM 2059 C CA . ALA A 1 251 ? -27.898 -13.619 -1.168 1.00 26.67 276 ALA A CA 1
ATOM 2060 C C . ALA A 1 251 ? -29.070 -12.699 -0.874 1.00 25.69 276 ALA A C 1
ATOM 2061 O O . ALA A 1 251 ? -29.638 -12.691 0.223 1.00 25.77 276 ALA A O 1
ATOM 2063 N N . GLN A 1 252 ? -29.388 -11.854 -1.830 1.00 26.37 277 GLN A N 1
ATOM 2064 C CA . GLN A 1 252 ? -30.435 -10.897 -1.624 1.00 26.67 277 GLN A CA 1
ATOM 2065 C C . GLN A 1 252 ? -31.788 -11.577 -1.344 1.00 25.25 277 GLN A C 1
ATOM 2066 O O . GLN A 1 252 ? -32.517 -11.176 -0.437 1.00 27.13 277 GLN A O 1
ATOM 2072 N N . GLY A 1 253 ? -32.114 -12.610 -2.106 1.00 25.25 278 GLY A N 1
ATOM 2073 C CA . GLY A 1 253 ? -33.370 -13.313 -1.901 1.00 24.53 278 GLY A CA 1
ATOM 2074 C C . GLY A 1 253 ? -33.471 -13.897 -0.495 1.00 24.61 278 GLY A C 1
ATOM 2075 O O . GLY A 1 253 ? -34.524 -13.826 0.170 1.00 24.13 278 GLY A O 1
ATOM 2076 N N . GLY A 1 254 ? -32.364 -14.466 -0.038 1.00 26.20 279 GLY A N 1
ATOM 2077 C CA . GLY A 1 254 ? -32.320 -15.058 1.282 1.00 26.92 279 GLY A CA 1
ATOM 2078 C C . GLY A 1 254 ? -32.534 -14.018 2.352 1.00 25.15 279 GLY A C 1
ATOM 2079 O O . GLY A 1 254 ? -33.340 -14.212 3.271 1.00 24.60 279 GLY A O 1
ATOM 2080 N N . ILE A 1 255 ? -31.743 -12.950 2.281 1.00 25.98 280 ILE A N 1
ATOM 2081 C CA . ILE A 1 255 ? -31.815 -11.889 3.261 1.00 24.38 280 ILE A CA 1
ATOM 2082 C C . ILE A 1 255 ? -33.222 -11.326 3.291 1.00 23.62 280 ILE A C 1
ATOM 2083 O O . ILE A 1 255 ? -33.794 -11.065 4.376 1.00 23.05 280 ILE A O 1
ATOM 2088 N N . ARG A 1 256 ? -33.810 -11.114 2.112 1.00 24.57 281 ARG A N 1
ATOM 2089 C CA . ARG A 1 256 ? -35.139 -10.468 2.079 1.00 23.80 281 ARG A CA 1
ATOM 2090 C C . ARG A 1 256 ? -36.243 -11.446 2.490 1.00 20.08 281 ARG A C 1
ATOM 2091 O O . ARG A 1 256 ? -37.241 -11.058 3.113 1.00 23.28 281 ARG A O 1
ATOM 2099 N N . LEU A 1 257 ? -36.030 -12.722 2.247 1.00 20.17 282 LEU A N 1
ATOM 2100 C CA . LEU A 1 257 ? -36.999 -13.714 2.695 1.00 21.68 282 LEU A CA 1
ATOM 2101 C C . LEU A 1 257 ? -37.062 -13.727 4.218 1.00 24.67 282 LEU A C 1
ATOM 2102 O O . LEU A 1 257 ? -38.126 -13.695 4.807 1.00 24.12 282 LEU A O 1
ATOM 2107 N N . ALA A 1 258 ? -35.900 -13.729 4.851 1.00 27.72 283 ALA A N 1
ATOM 2108 C CA . ALA A 1 258 ? -35.823 -13.696 6.327 1.00 25.40 283 ALA A CA 1
ATOM 2109 C C . ALA A 1 258 ? -36.505 -12.455 6.884 1.00 28.06 283 ALA A C 1
ATOM 2110 O O . ALA A 1 258 ? -37.265 -12.523 7.88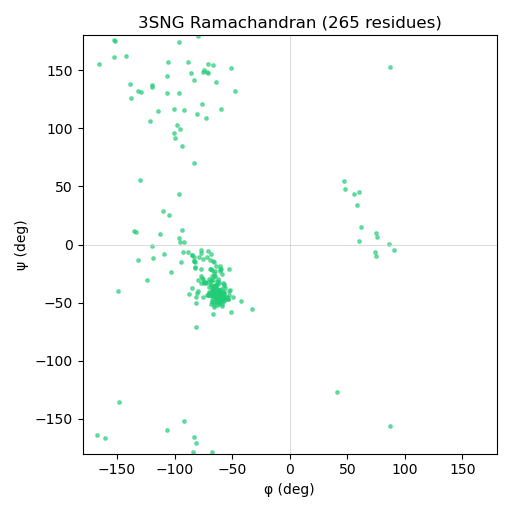0 1.00 27.64 283 ALA A O 1
ATOM 2112 N N . MET A 1 259 ? -36.255 -11.315 6.260 1.00 27.51 284 MET A N 1
ATOM 2113 C CA . MET A 1 259 ? -36.906 -10.087 6.702 1.00 28.63 284 MET A CA 1
ATOM 2114 C C . MET A 1 259 ? -38.414 -10.195 6.636 1.00 30.46 284 MET A C 1
ATOM 2115 O O . MET A 1 259 ? -39.124 -9.780 7.561 1.00 29.32 284 MET A O 1
ATOM 2120 N N . LEU A 1 260 ? -38.930 -10.704 5.521 1.00 27.18 285 LEU A N 1
ATOM 2121 C CA . LEU A 1 260 ? -40.384 -10.886 5.392 1.00 28.41 285 LEU A CA 1
ATOM 2122 C C . LEU A 1 260 ? -40.949 -11.834 6.478 1.00 25.76 285 LEU A C 1
ATOM 2123 O O . LEU A 1 260 ? -42.001 -11.573 7.103 1.00 26.57 285 LEU A O 1
ATOM 2128 N N . LEU A 1 261 ? -40.290 -12.960 6.654 1.00 23.73 286 LEU A N 1
ATOM 2129 C CA . LEU A 1 261 ? -40.800 -13.960 7.598 1.00 26.55 286 LEU A CA 1
ATOM 2130 C C . LEU A 1 261 ? -40.700 -13.386 9.031 1.00 29.47 286 LEU A C 1
ATOM 2131 O O . LEU A 1 261 ? -41.650 -13.475 9.800 1.00 30.81 286 LEU A O 1
ATOM 2136 N N . ASN A 1 262 ? -39.572 -12.760 9.366 1.00 32.18 287 ASN A N 1
ATOM 2137 C CA . ASN A 1 262 ? -39.449 -12.047 10.649 1.00 34.64 287 ASN A CA 1
ATOM 2138 C C . ASN A 1 262 ? -40.565 -11.049 10.853 1.00 33.64 287 ASN A C 1
ATOM 2139 O O . ASN A 1 262 ? -41.104 -10.986 11.935 1.00 32.74 287 ASN A O 1
ATOM 2144 N N . ASN A 1 263 ? -40.977 -10.320 9.818 1.00 34.12 288 ASN A N 1
ATOM 2145 C CA . ASN A 1 263 ? -42.086 -9.367 9.980 1.00 31.92 288 ASN A CA 1
ATOM 2146 C C . ASN A 1 263 ? -43.435 -10.046 10.142 1.00 34.00 288 ASN A C 1
ATOM 2147 O O . ASN A 1 263 ? -44.226 -9.617 10.970 1.00 39.53 288 ASN A O 1
ATOM 2152 N N . VAL A 1 264 ? -43.729 -11.076 9.356 1.00 32.24 289 VAL A N 1
ATOM 2153 C CA . VAL A 1 264 ? -45.054 -11.671 9.407 1.00 34.25 289 VAL A CA 1
ATOM 2154 C C . VAL A 1 264 ? -45.295 -12.487 10.653 1.00 38.99 289 VAL A C 1
ATOM 2155 O O . VAL A 1 264 ? -46.439 -12.568 11.115 1.00 39.50 289 VAL A O 1
ATOM 2159 N N . PHE A 1 265 ? -44.252 -13.136 11.170 1.00 36.74 290 PHE A N 1
ATOM 2160 C CA . PHE A 1 265 ? -44.428 -14.004 12.316 1.00 41.52 290 PHE A CA 1
ATOM 2161 C C . PHE A 1 265 ? -44.144 -13.270 13.638 1.00 51.91 290 PHE A C 1
ATOM 2162 O O . PHE A 1 265 ? -44.507 -13.772 14.703 1.00 62.18 290 PHE A O 1
ATOM 2170 N N . GLY A 1 266 ? -43.496 -12.107 13.565 1.00 55.39 291 GLY A N 1
ATOM 2171 C CA . GLY A 1 266 ? -43.121 -11.338 14.746 1.00 61.80 291 GLY A CA 1
ATOM 2172 C C . GLY A 1 266 ? -44.248 -10.463 15.273 1.00 73.12 291 GLY A C 1
ATOM 2173 O O . GLY A 1 266 ? -45.416 -10.632 14.902 1.00 66.20 291 GLY A O 1
ATOM 2174 N N . ALA A 1 267 ? -43.889 -9.522 16.146 1.00 84.83 292 ALA A N 1
ATOM 2175 C CA . ALA A 1 267 ? -44.862 -8.633 16.783 1.00 86.86 292 ALA A CA 1
ATOM 2176 C C . ALA A 1 267 ? -45.393 -7.601 15.791 1.00 82.80 292 ALA A C 1
ATOM 2177 O O . ALA A 1 267 ? -46.603 -7.422 15.653 1.00 76.19 292 ALA A O 1
#

Nearest PDB structures (foldseek):
  3sng-assembly1_A  TM=1.004E+00  e=6.957E-42  Solanum lycopersicum
  4jdg-assembly1_A  TM=9.988E-01  e=2.574E-38  Solanum lycopersicum
  4dj4-assembly1_B  TM=9.974E-01  e=1.439E-34  Solanum lycopersicum
  4cxp-assembly1_A  TM=9.806E-01  e=4.264E-26  Arabidopsis thaliana
  3w52-assembly1_A  TM=9.739E-01  e=1.225E-25  Arabidopsis thaliana

Sequence (267 aa):
WSKEGHVMTCRIAQGLLNDEAAHAVKMLLPEYVNGDLSALCVWPDQVRHWYKYKWTSPLHFIDTPDKACNFDYERDCHDQHGVKDMCVAGAIQNFTTQLSHYREGTSDRRYNMTEALLFLSHFMGDIHQPMHVGFTSDAGGNSIDLRWFRHKSNLHHVWDREIILTAAKDYYAKDINLLEEDIEGNFTDGIWSDDLASWRECGNVFSCVNKFATESINIACKWGYKGVEAGETLSDDYFNSRLPIVMKRVAQGGIRLAMLLNNVFGA